Protein AF-0000000068990414 (afdb_homodimer)

Organism: Solanum tuberosum (NCBI:txid4113)

InterPro domains:
  IPR000836 Phosphoribosyltransferase domain [PF00156] (40-148)
  IPR000836 Phosphoribosyltransferase domain [cd06223] (48-155)
  IPR005764 Adenine phosphoribosyl transferase [MF_00004] (14-182)
  IPR029057 Phosphoribosyltransferase-like [G3DSA:3.40.50.2020] (2-171)
  IPR029057 Phosphoribosyltransferase-like [SSF53271] (16-154)
  IPR050120 Adenine phosphoribosyltransferase [PTHR11776] (7-147)

Radius of gyration: 20.15 Å; Cα contacts (8 Å, |Δi|>4): 800; chains: 2; bounding box: 46×58×51 Å

Secondary structure (DSSP, 8-state):
--------HHHHHHHHHSEEEET-SSTT-EEEETHHHHT-HHHHHHHHHHHHHHHTTTT--EEEEETTTHHHHHHHHHHHHT-EEEEEB-TTSS-S-EEEEEEE-SSSEEEEEEETTS--TT--EEEEEEEESSSHHHHHHHHHHHTTS-S---EEEEEE---HHHHHHHHHHS-TT---EESTTTT--/--------HHHHHHHHHSEEEET-SSTT-EEEETHHHHT-HHHHHHHHHHHHHHHTTTT--EEEEETTTHHHHHHHHHHHHT-EEEEEB-TTSS-S-EEEEEEE-SSSEEEEEEETTS--TT--EEEEEEEESSSHHHHHHHHHHHTT--S---EEEEEE---HHHHHHHHHHS-TT-----HHHHH--

Solvent-accessible surface area (backbone atoms only — not comparable to full-atom values): 19805 Å² total; per-residue (Å²): 125,76,78,75,63,82,67,62,74,60,54,60,59,40,52,70,34,42,43,74,40,71,44,36,94,43,81,84,31,73,28,75,38,55,64,54,26,30,60,33,40,64,47,40,46,51,54,48,47,56,54,38,72,68,42,58,85,64,70,44,45,33,23,33,14,36,67,51,59,4,23,48,55,23,37,45,40,13,61,74,52,62,11,18,38,40,70,34,32,51,79,87,71,63,80,82,64,60,44,77,27,71,34,63,48,101,80,60,71,47,51,41,26,34,53,62,82,71,63,53,78,78,42,27,34,31,37,26,37,45,60,36,51,62,22,39,67,59,42,26,51,45,50,61,40,43,81,58,21,57,58,44,42,28,41,39,19,55,38,51,55,76,35,76,59,9,56,49,45,33,51,66,65,39,52,96,63,30,56,61,48,42,54,20,63,68,57,74,104,125,76,76,74,65,81,68,62,73,60,52,60,59,40,54,71,34,42,43,76,42,73,45,37,94,44,82,87,31,72,27,74,38,57,63,54,26,31,60,33,38,65,48,40,47,49,54,48,48,55,53,38,72,69,42,57,83,63,70,44,47,34,23,34,14,37,68,52,60,5,23,48,55,24,38,44,40,13,60,74,52,63,11,18,38,41,70,33,31,51,79,87,72,64,79,82,63,59,45,77,26,70,34,63,46,100,79,61,71,48,52,42,26,33,54,61,81,72,62,54,78,81,44,22,34,32,38,27,36,44,58,35,52,62,22,37,69,60,39,27,51,46,48,60,40,39,80,58,25,66,50,41,40,27,43,39,19,60,42,49,52,76,36,77,59,8,57,49,45,33,53,67,62,40,50,97,60,31,54,63,46,41,47,20,66,68,60,71,106

Nearest PDB structures (foldseek):
  8izj-assembly1_B  TM=9.342E-01  e=6.069E-22  Escherichia coli
  5znq-assembly1_B  TM=9.231E-01  e=1.894E-21  Yersinia pseudotuberculosis IP 32953
  5vjn-assembly1_A  TM=8.837E-01  e=3.175E-19  Saccharomyces cerevisiae
  4lza-assembly1_B  TM=9.352E-01  e=5.820E-18  Thermoanaerobacter pseudethanolicus ATCC 33223
  4m0k-assembly2_D  TM=8.572E-01  e=1.751E-18  Rhodothermus marinus DSM 4252

Foldseek 3Di:
DPPPPPPPVLLVVLQVQWDWDAQPPHHPDTDTHNVSQVVDPVNLVSVLVVLLVVCLPVQAQEEEAEPDQSVVNRVSSCVSSVHDYWYWYFPPPDDDDWDKFKWDDVPGIGMIITHPPRDAEPHHYEYEDQEFEQQGRVLRVCCRQVVGYDAAHQHAHLYYPPPVRNVVVCPVSRPPRYPNNHSCVPVPD/DPPPPPQPPLLVVLVVQWDWDAQPPHHPDGDTHNVSQVVDPVNLVSVLVVLLVVCLPVQAQEEEAEPDQSVVNRVSSCVSSVHDYWYWYFPPPDDDDWDKFKWDDVPGIGMIITHPPRDAEPHHYEYEDQEFEQQGRVLRVCCRCCVGYDAAHAYAHCYYPPPVRNVVSCVVSQPPHYPHNHSCVSVPD

pLDDT: mean 75.1, std 21.8, range [21.48, 97.75]

Structure (mmCIF, N/CA/C/O backbone):
data_AF-0000000068990414-model_v1
#
loop_
_entity.id
_entity.type
_entity.pdbx_description
1 polymer 'adenine phosphoribosyltransferase'
#
loop_
_atom_site.group_PDB
_atom_site.id
_atom_site.type_symbol
_atom_site.label_atom_id
_atom_site.label_alt_id
_atom_site.label_comp_id
_atom_site.label_asym_id
_atom_site.label_entity_id
_atom_site.label_seq_id
_atom_site.pdbx_PDB_ins_code
_atom_site.Cartn_x
_atom_site.Cartn_y
_atom_site.Cartn_z
_atom_site.occupancy
_atom_site.B_iso_or_equiv
_atom_site.auth_seq_id
_atom_site.auth_comp_id
_atom_site.auth_asym_id
_atom_site.auth_atom_id
_atom_site.pdbx_PDB_model_num
ATOM 1 N N . MET A 1 1 ? -23.531 32.406 3.434 1 21.48 1 MET A N 1
ATOM 2 C CA . MET A 1 1 ? -23.828 31.594 2.266 1 21.48 1 MET A CA 1
ATOM 3 C C . MET A 1 1 ? -22.625 30.734 1.881 1 21.48 1 MET A C 1
ATOM 5 O O . MET A 1 1 ? -21.625 31.25 1.373 1 21.48 1 MET A O 1
ATOM 9 N N . SER A 1 2 ? -22.109 29.938 2.797 1 26.03 2 SER A N 1
ATOM 10 C CA . SER A 1 2 ? -20.891 29.141 2.727 1 26.03 2 SER A CA 1
ATOM 11 C C . SER A 1 2 ? -20.672 28.609 1.318 1 26.03 2 SER A C 1
ATOM 13 O O . SER A 1 2 ? -21.594 28.078 0.695 1 26.03 2 SER A O 1
ATOM 15 N N . ALA A 1 3 ? -20.062 29.484 0.492 1 30.66 3 ALA A N 1
ATOM 16 C CA . ALA A 1 3 ? -19.891 29.172 -0.924 1 30.66 3 ALA A CA 1
ATOM 17 C C . ALA A 1 3 ? -19.922 27.672 -1.159 1 30.66 3 ALA A C 1
ATOM 19 O O . ALA A 1 3 ? -19.031 26.953 -0.694 1 30.66 3 ALA A O 1
ATOM 20 N N . CYS A 1 4 ? -20.953 27.062 -1.182 1 33.47 4 CYS A N 1
ATOM 21 C CA . CYS A 1 4 ? -21.297 25.703 -1.558 1 33.47 4 CYS A CA 1
ATOM 22 C C . CYS A 1 4 ? -20.516 25.266 -2.789 1 33.47 4 CYS A C 1
ATOM 24 O O . CYS A 1 4 ? -20.938 25.516 -3.92 1 33.47 4 CYS A O 1
ATOM 26 N N . LYS A 1 5 ? -19.219 25.781 -3.008 1 38.62 5 LYS A N 1
ATOM 27 C CA . LYS A 1 5 ? -18.344 25.484 -4.129 1 38.62 5 LYS A CA 1
ATOM 28 C C . LYS A 1 5 ? -18.672 24.125 -4.746 1 38.62 5 LYS A C 1
ATOM 30 O O . LYS A 1 5 ? -19.031 23.188 -4.035 1 38.62 5 LYS A O 1
ATOM 35 N N . ASP A 1 6 ? -19.156 24.141 -5.973 1 47.34 6 ASP A N 1
ATOM 36 C CA . ASP A 1 6 ? -19.531 23.078 -6.91 1 47.34 6 ASP A CA 1
ATOM 37 C C . ASP A 1 6 ? -18.703 21.812 -6.66 1 47.34 6 ASP A C 1
ATOM 39 O O . ASP A 1 6 ? -17.5 21.797 -6.883 1 47.34 6 ASP A O 1
ATOM 43 N N . GLN A 1 7 ? -19.047 21.109 -5.562 1 62.09 7 GLN A N 1
ATOM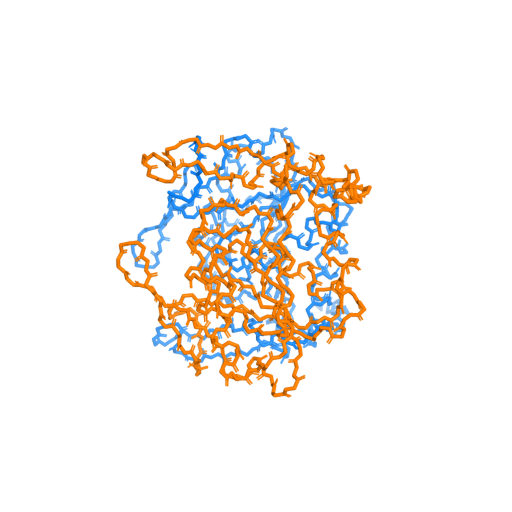 44 C CA . GLN A 1 7 ? -18.406 19.875 -5.137 1 62.09 7 GLN A CA 1
ATOM 45 C C . GLN A 1 7 ? -18.109 18.969 -6.332 1 62.09 7 GLN A C 1
ATOM 47 O O . GLN A 1 7 ? -18.906 18.875 -7.266 1 62.09 7 GLN A O 1
ATOM 52 N N . ASP A 1 8 ? -16.844 18.703 -6.75 1 72.25 8 ASP A N 1
ATOM 53 C CA . ASP A 1 8 ? -16.438 17.734 -7.77 1 72.25 8 ASP A CA 1
ATOM 54 C C . ASP A 1 8 ? -17.391 16.531 -7.797 1 72.25 8 ASP A C 1
ATOM 56 O O . ASP A 1 8 ? -17.656 15.922 -6.762 1 72.25 8 ASP A O 1
ATOM 60 N N . PRO A 1 9 ? -18.266 16.453 -8.805 1 80.62 9 PRO A N 1
ATOM 61 C CA . PRO A 1 9 ? -19.25 15.359 -8.891 1 80.62 9 PRO A CA 1
ATOM 62 C C . PRO A 1 9 ? -18.641 14 -8.57 1 80.62 9 PRO A C 1
ATOM 64 O O . PRO A 1 9 ? -19.359 13.07 -8.211 1 80.62 9 PRO A O 1
ATOM 67 N N . ARG A 1 10 ? -17.375 13.875 -8.695 1 83.44 10 ARG A N 1
ATOM 68 C CA . ARG A 1 10 ? -16.734 12.594 -8.414 1 83.44 10 ARG A CA 1
ATOM 69 C C . ARG A 1 10 ? -16.797 12.266 -6.922 1 83.44 10 ARG A C 1
ATOM 71 O O . ARG A 1 10 ? -16.781 11.094 -6.539 1 83.44 10 ARG A O 1
ATOM 78 N N . ILE A 1 11 ? -16.875 13.242 -6.129 1 79.25 11 ILE A N 1
ATOM 79 C CA . ILE A 1 11 ? -16.797 13.07 -4.684 1 79.25 11 ILE A CA 1
ATOM 80 C C . ILE A 1 11 ? -17.969 12.219 -4.191 1 79.25 11 ILE A C 1
ATOM 82 O O . ILE A 1 11 ? -17.766 11.266 -3.434 1 79.25 11 ILE A O 1
ATOM 86 N N . HIS A 1 12 ? -19.141 12.562 -4.648 1 79.56 12 HIS A N 1
ATOM 87 C CA . HIS A 1 12 ? -20.312 11.805 -4.242 1 79.56 12 HIS A CA 1
ATOM 88 C C . HIS A 1 12 ? -20.203 10.352 -4.691 1 79.56 12 HIS A C 1
ATOM 90 O O . HIS A 1 12 ? -20.531 9.438 -3.932 1 79.56 12 HIS A O 1
ATOM 96 N N . ALA A 1 13 ? -19.766 10.164 -5.887 1 83.12 13 ALA A N 1
ATOM 97 C CA . ALA A 1 13 ? -19.625 8.812 -6.418 1 83.12 13 ALA A CA 1
ATOM 98 C C . ALA A 1 13 ? -18.609 8.008 -5.598 1 83.12 13 ALA A C 1
ATOM 100 O O . ALA A 1 13 ? -18.844 6.836 -5.297 1 83.12 13 ALA A O 1
ATOM 101 N N . ILE A 1 14 ? -17.547 8.602 -5.184 1 83.56 14 ILE A N 1
ATOM 102 C CA . ILE A 1 14 ? -16.5 7.961 -4.387 1 83.56 14 ILE A CA 1
ATOM 103 C C . ILE A 1 14 ? -17.047 7.609 -3.006 1 83.56 14 ILE A C 1
ATOM 105 O O . ILE A 1 14 ? -16.906 6.477 -2.541 1 83.56 14 ILE A O 1
ATOM 109 N N . GLN A 1 15 ? -17.75 8.531 -2.395 1 79.5 15 GLN A N 1
ATOM 110 C CA . GLN A 1 15 ? -18.297 8.336 -1.059 1 79.5 15 GLN A CA 1
ATOM 111 C C . GLN A 1 15 ? -19.312 7.195 -1.048 1 79.5 15 GLN A C 1
ATOM 113 O O . GLN A 1 15 ? -19.375 6.422 -0.092 1 79.5 15 GLN A O 1
ATOM 118 N N . SER A 1 16 ? -20.031 7.156 -2.125 1 84.38 16 SER A N 1
ATOM 119 C CA . SER A 1 16 ? -21.078 6.148 -2.207 1 84.38 16 SER A CA 1
ATOM 120 C C . SER A 1 16 ? -20.5 4.746 -2.332 1 84.38 16 SER A C 1
ATOM 122 O O . SER A 1 16 ? -21.203 3.756 -2.113 1 84.38 16 SER A O 1
ATOM 124 N N . ARG A 1 17 ? -19.219 4.633 -2.662 1 87.75 17 ARG A N 1
ATOM 125 C CA . ARG A 1 17 ? -18.578 3.332 -2.848 1 87.75 17 ARG A CA 1
ATOM 126 C C . ARG A 1 17 ? -17.922 2.852 -1.555 1 87.75 17 ARG A C 1
ATOM 128 O O . ARG A 1 17 ? -17.5 1.696 -1.459 1 87.75 17 ARG A O 1
ATOM 135 N N . ILE A 1 18 ? -17.859 3.695 -0.579 1 86.12 18 ILE A N 1
ATOM 136 C CA . ILE A 1 18 ? -17.266 3.318 0.696 1 86.12 18 ILE A CA 1
ATOM 137 C C . ILE A 1 18 ? -18.328 2.705 1.605 1 86.12 18 ILE A C 1
ATOM 139 O O . ILE A 1 18 ? -19.344 3.336 1.894 1 86.12 18 ILE A O 1
ATOM 143 N N . ARG A 1 19 ? -18.109 1.514 2.008 1 89 19 ARG A N 1
ATOM 144 C CA . ARG A 1 19 ? -19.031 0.798 2.879 1 89 19 ARG A CA 1
ATOM 145 C C . ARG A 1 19 ? -18.766 1.123 4.344 1 89 19 ARG A C 1
ATOM 147 O O . ARG A 1 19 ? -17.609 1.161 4.781 1 89 19 ARG A O 1
ATOM 154 N N . VAL A 1 20 ? -19.797 1.428 5.035 1 84.5 20 VAL A N 1
ATOM 155 C CA . VAL A 1 20 ? -19.688 1.667 6.473 1 84.5 20 VAL A CA 1
ATOM 156 C C . VAL A 1 20 ? -20.078 0.408 7.238 1 84.5 20 VAL A C 1
ATOM 158 O O . VAL A 1 20 ? -21.188 -0.116 7.055 1 84.5 20 VAL A O 1
ATOM 161 N N . VAL A 1 21 ? -19.188 -0.129 8.031 1 90.31 21 VAL A N 1
ATOM 162 C CA . VAL A 1 21 ? -19.422 -1.346 8.805 1 90.31 21 VAL A CA 1
ATOM 163 C C . VAL A 1 21 ? -19.438 -1.021 10.297 1 90.31 21 VAL A C 1
ATOM 165 O O . VAL A 1 21 ? -18.391 -0.664 10.867 1 90.31 21 VAL A O 1
ATOM 168 N N . PRO A 1 22 ? -20.547 -1.15 10.922 1 90.62 22 PRO A N 1
ATOM 169 C CA . PRO A 1 22 ? -20.609 -0.841 12.352 1 90.62 22 PRO A CA 1
ATOM 170 C C . PRO A 1 22 ? -19.891 -1.878 13.211 1 90.62 22 PRO A C 1
ATOM 172 O O . PRO A 1 22 ? -19.781 -3.041 12.82 1 90.62 22 PRO A O 1
ATOM 175 N N . ASN A 1 23 ? -19.375 -1.438 14.406 1 91.06 23 ASN A N 1
ATOM 176 C CA . ASN A 1 23 ? -18.844 -2.279 15.469 1 91.06 23 ASN A CA 1
ATOM 177 C C . ASN A 1 23 ? -17.625 -3.074 14.992 1 91.06 23 ASN A C 1
ATOM 179 O O . ASN A 1 23 ? -17.5 -4.262 15.289 1 91.06 23 ASN A O 1
ATOM 183 N N . PHE A 1 24 ? -16.812 -2.436 14.219 1 89.31 24 PHE A N 1
ATOM 184 C CA . PHE A 1 24 ? -15.531 -2.979 13.766 1 89.31 24 PHE A CA 1
ATOM 185 C C . PHE A 1 24 ? -14.43 -1.938 13.891 1 89.31 24 PHE A C 1
ATOM 187 O O . PHE A 1 24 ? -14.609 -0.785 13.492 1 89.31 24 PHE A O 1
ATOM 194 N N . PRO A 1 25 ? -13.344 -2.355 14.289 1 88 25 PRO A N 1
ATOM 195 C CA . PRO A 1 25 ? -12.93 -3.645 14.852 1 88 25 PRO A CA 1
ATOM 196 C C . PRO A 1 25 ? -13.453 -3.863 16.266 1 88 25 PRO A C 1
ATOM 198 O O . PRO A 1 25 ? -13.352 -4.969 16.812 1 88 25 PRO A O 1
ATOM 201 N N . LYS A 1 26 ? -14.016 -2.777 16.875 1 86.69 26 LYS A N 1
ATOM 202 C CA . LYS A 1 26 ? -14.594 -2.846 18.219 1 86.69 26 LYS A CA 1
ATOM 203 C C . LYS A 1 26 ? -16.016 -2.299 18.219 1 86.69 26 LYS A C 1
ATOM 205 O O . LYS A 1 26 ? -16.391 -1.516 17.344 1 86.69 26 LYS A O 1
ATOM 210 N N . PRO A 1 27 ? -16.781 -2.723 19.234 1 90.44 27 PRO A N 1
ATOM 211 C CA . PRO A 1 27 ? -18.141 -2.176 19.344 1 90.44 27 PRO A CA 1
ATOM 212 C C . PRO A 1 27 ? -18.156 -0.651 19.422 1 90.44 27 PRO A C 1
ATOM 214 O O . PRO A 1 27 ? -17.312 -0.053 20.078 1 90.44 27 PRO A O 1
ATOM 217 N N . GLY A 1 28 ? -19.094 -0.002 18.688 1 87.06 28 GLY A N 1
ATOM 218 C CA . GLY A 1 28 ? -19.234 1.444 18.75 1 87.06 28 GLY A CA 1
ATOM 219 C C . GLY A 1 28 ? -18.531 2.162 17.609 1 87.06 28 GLY A C 1
ATOM 220 O O . GLY A 1 28 ? -18.797 3.338 17.359 1 87.06 28 GLY A O 1
ATOM 221 N N . ILE A 1 29 ? -17.656 1.46 16.906 1 80.81 29 ILE A N 1
ATOM 222 C CA . ILE A 1 29 ? -16.891 2.07 15.82 1 80.81 29 ILE A CA 1
ATOM 223 C C . ILE A 1 29 ? -17.625 1.856 14.492 1 80.81 29 ILE A C 1
ATOM 225 O O . ILE A 1 29 ? -18.094 0.755 14.203 1 80.81 29 ILE A O 1
ATOM 229 N N . MET A 1 30 ? -17.812 3.025 13.766 1 82.38 30 MET A N 1
ATOM 230 C CA . MET A 1 30 ? -18.297 2.943 12.391 1 82.38 30 MET A CA 1
ATOM 231 C C . MET A 1 30 ? -17.141 2.898 11.398 1 82.38 30 MET A C 1
ATOM 233 O O . MET A 1 30 ? -16.641 3.941 10.984 1 82.38 30 MET A O 1
ATOM 237 N N . PHE A 1 31 ? -16.828 1.719 11 1 83.56 31 PHE A N 1
ATOM 238 C CA . PHE A 1 31 ? -15.633 1.49 10.188 1 83.56 31 PHE A CA 1
ATOM 239 C C . PHE A 1 31 ? -15.898 1.843 8.727 1 83.56 31 PHE A C 1
ATOM 241 O O . PHE A 1 31 ? -16.875 1.367 8.141 1 83.56 31 PHE A O 1
ATOM 248 N N . GLN A 1 32 ? -15.047 2.693 8.195 1 82.75 32 GLN A N 1
ATOM 249 C CA . GLN A 1 32 ? -15.109 3.004 6.77 1 82.75 32 GLN A CA 1
ATOM 250 C C . GLN A 1 32 ? -14.281 2.016 5.953 1 82.75 32 GLN A C 1
ATOM 252 O O . GLN A 1 32 ? -13.055 2.141 5.875 1 82.75 32 GLN A O 1
ATOM 257 N N . ASP A 1 33 ? -14.992 1.136 5.391 1 88.44 33 ASP A N 1
ATOM 258 C CA .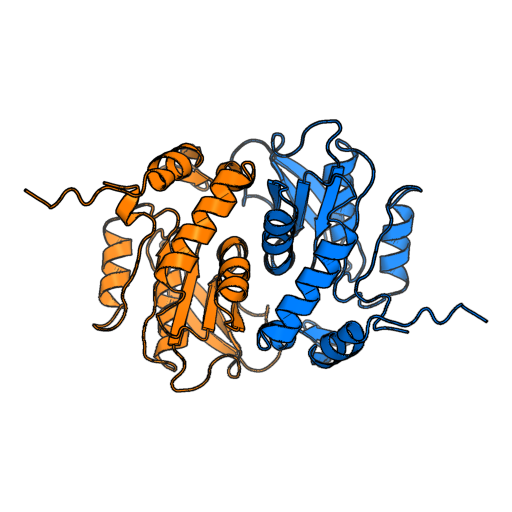 ASP A 1 33 ? -14.328 0.092 4.613 1 88.44 33 ASP A CA 1
ATOM 259 C C . ASP A 1 33 ? -14.039 0.564 3.193 1 88.44 33 ASP A C 1
ATOM 261 O O . ASP A 1 33 ? -14.93 0.571 2.34 1 88.44 33 ASP A O 1
ATOM 265 N N . ILE A 1 34 ? -12.805 0.845 2.93 1 89.19 34 ILE A N 1
ATOM 266 C CA . ILE A 1 34 ? -12.414 1.404 1.64 1 89.19 34 ILE A CA 1
ATOM 267 C C . ILE A 1 34 ? -12.266 0.282 0.614 1 89.19 34 ILE A C 1
ATOM 269 O O . ILE A 1 34 ? -12.117 0.542 -0.582 1 89.19 34 ILE A O 1
ATOM 273 N N . THR A 1 35 ? -12.312 -0.981 1.048 1 94.31 35 THR A N 1
ATOM 274 C CA . THR A 1 35 ? -12.094 -2.082 0.115 1 94.31 35 THR A CA 1
ATOM 275 C C . THR A 1 35 ? -13.172 -2.094 -0.967 1 94.31 35 THR A C 1
ATOM 277 O O . THR A 1 35 ? -12.906 -2.469 -2.111 1 94.31 35 THR A O 1
ATOM 280 N N . THR A 1 36 ? -14.391 -1.622 -0.621 1 93.5 36 THR A N 1
ATOM 281 C CA . THR A 1 36 ? -15.461 -1.582 -1.614 1 93.5 36 THR A CA 1
ATOM 282 C C . THR A 1 36 ? -15.172 -0.523 -2.676 1 93.5 36 THR A C 1
ATOM 284 O O . THR A 1 36 ? -15.539 -0.691 -3.842 1 93.5 36 THR A O 1
ATOM 287 N N . LEU A 1 37 ? -14.523 0.523 -2.334 1 90.94 37 LEU A N 1
ATOM 288 C CA . LEU A 1 37 ? -14.078 1.533 -3.285 1 90.94 37 LEU A CA 1
ATOM 289 C C . LEU A 1 37 ? -13.062 0.95 -4.258 1 90.94 37 LEU A C 1
ATOM 291 O O . LEU A 1 37 ? -13.102 1.239 -5.457 1 90.94 37 LEU A O 1
ATOM 295 N N . LEU A 1 38 ? -12.188 0.082 -3.76 1 96.06 38 LEU A N 1
ATOM 296 C CA . LEU A 1 38 ? -11.086 -0.485 -4.535 1 96.06 38 LEU A CA 1
ATOM 297 C C . LEU A 1 38 ? -11.609 -1.496 -5.555 1 96.06 38 LEU A C 1
ATOM 299 O O . LEU A 1 38 ? -10.906 -1.827 -6.516 1 96.06 38 LEU A O 1
ATOM 303 N N . LEU A 1 39 ? -12.852 -1.957 -5.359 1 96.44 39 LEU A N 1
ATOM 304 C CA . LEU A 1 39 ? -13.461 -2.922 -6.27 1 96.44 39 LEU A CA 1
ATOM 305 C C . LEU A 1 39 ? -14.047 -2.221 -7.492 1 96.44 39 LEU A C 1
ATOM 307 O O . LEU A 1 39 ? -14.445 -2.877 -8.453 1 96.44 39 LEU A O 1
ATOM 311 N N . ASP A 1 40 ? -14.062 -0.907 -7.465 1 95.44 40 ASP A N 1
ATOM 312 C CA . ASP A 1 40 ? -14.539 -0.084 -8.57 1 95.44 40 ASP A CA 1
ATOM 313 C C . ASP A 1 40 ? -13.383 0.704 -9.195 1 95.44 40 ASP A C 1
ATOM 315 O O . ASP A 1 40 ? -13.023 1.773 -8.703 1 95.44 40 ASP A O 1
ATOM 319 N N . PRO A 1 41 ? -12.875 0.173 -10.352 1 97.31 41 PRO A N 1
ATOM 320 C CA . PRO A 1 41 ? -11.695 0.797 -10.953 1 97.31 41 PRO A CA 1
ATOM 321 C C . PR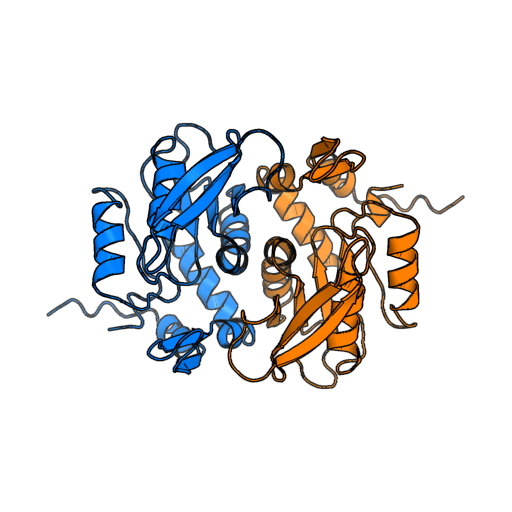O A 1 41 ? -11.898 2.281 -11.25 1 97.31 41 PRO A C 1
ATOM 323 O O . PRO A 1 41 ? -10.984 3.084 -11.07 1 97.31 41 PRO A O 1
ATOM 326 N N . LYS A 1 42 ? -13.023 2.658 -11.719 1 96.44 42 LYS A N 1
ATOM 327 C CA . LYS A 1 42 ? -13.281 4.062 -12.039 1 96.44 42 LYS A CA 1
ATOM 328 C C . LYS A 1 42 ? -13.266 4.918 -10.773 1 96.44 42 LYS A C 1
ATOM 330 O O . LYS A 1 42 ? -12.656 5.992 -10.758 1 96.44 42 LYS A O 1
ATOM 335 N N . ALA A 1 43 ? -13.969 4.477 -9.758 1 90.75 43 ALA A N 1
ATOM 336 C CA . ALA A 1 43 ? -14 5.23 -8.508 1 90.75 43 ALA A CA 1
ATOM 337 C C . ALA A 1 43 ? -12.609 5.34 -7.898 1 90.75 43 ALA A C 1
ATOM 339 O O . ALA A 1 43 ? -12.242 6.383 -7.352 1 90.75 43 ALA A O 1
ATOM 340 N N . PHE A 1 44 ? -11.891 4.242 -7.973 1 92.5 44 PHE A N 1
ATOM 341 C CA . PHE A 1 44 ? -10.523 4.25 -7.469 1 92.5 44 PHE A CA 1
ATOM 342 C C . PHE A 1 44 ? -9.664 5.234 -8.25 1 92.5 44 PHE A C 1
ATOM 344 O O . PHE A 1 44 ? -8.977 6.066 -7.66 1 92.5 44 PHE A O 1
ATOM 351 N N . LYS A 1 45 ? -9.742 5.207 -9.539 1 95.44 45 LYS A N 1
ATOM 352 C CA . LYS A 1 45 ? -9.008 6.133 -10.391 1 95.44 45 LYS A CA 1
ATOM 353 C C . LYS A 1 45 ? -9.406 7.578 -10.117 1 95.44 45 LYS A C 1
ATOM 355 O O . LYS A 1 45 ? -8.555 8.469 -10.039 1 95.44 45 LYS A O 1
ATOM 360 N N . ASP A 1 46 ? -10.695 7.781 -9.984 1 89.88 46 ASP A N 1
ATOM 361 C CA . ASP A 1 46 ? -11.188 9.125 -9.695 1 89.88 46 ASP A CA 1
ATOM 362 C C . ASP A 1 46 ? -10.617 9.648 -8.375 1 89.88 46 ASP A C 1
ATOM 364 O O . ASP A 1 46 ? -10.297 10.836 -8.258 1 89.88 46 ASP A O 1
ATOM 368 N N . THR A 1 47 ? -10.531 8.766 -7.398 1 86.94 47 THR A N 1
ATOM 369 C CA . THR A 1 47 ? -9.969 9.141 -6.109 1 86.94 47 THR A CA 1
ATOM 370 C C . THR A 1 47 ? -8.516 9.602 -6.262 1 86.94 47 THR A C 1
ATOM 372 O O . THR A 1 47 ? -8.141 10.672 -5.777 1 86.94 47 THR A O 1
ATOM 375 N N . ILE A 1 48 ? -7.723 8.82 -6.977 1 90 48 ILE A N 1
ATOM 376 C CA . ILE A 1 48 ? -6.316 9.156 -7.191 1 90 48 ILE A CA 1
ATOM 377 C C . ILE A 1 48 ? -6.211 10.461 -7.977 1 90 48 ILE A C 1
ATOM 379 O O . ILE A 1 48 ? -5.418 11.336 -7.633 1 90 48 ILE A O 1
ATOM 383 N N . ASP A 1 49 ? -7.016 10.617 -9.016 1 90 49 ASP A N 1
ATOM 384 C CA . ASP A 1 49 ? -6.965 11.789 -9.883 1 90 49 ASP A CA 1
ATOM 385 C C . ASP A 1 49 ? -7.246 13.07 -9.094 1 90 49 ASP A C 1
ATOM 387 O O . ASP A 1 49 ? -6.629 14.109 -9.344 1 90 49 ASP A O 1
ATOM 391 N N . LEU A 1 50 ? -8.172 12.977 -8.211 1 81.38 50 LEU A N 1
ATOM 392 C CA . LEU A 1 50 ? -8.484 14.133 -7.391 1 81.38 50 LEU A CA 1
ATOM 393 C C . LEU A 1 50 ? -7.27 14.578 -6.582 1 81.38 50 LEU A C 1
ATOM 395 O O . LEU A 1 50 ? -6.98 15.773 -6.492 1 81.38 50 LEU A O 1
ATOM 399 N N . PHE A 1 51 ? -6.547 13.602 -6.012 1 82.5 51 PHE A N 1
ATOM 400 C CA . PHE A 1 51 ? -5.344 13.922 -5.254 1 82.5 51 PHE A CA 1
ATOM 401 C C . PHE A 1 51 ? -4.262 14.484 -6.168 1 82.5 51 PHE A C 1
ATOM 403 O O . PHE A 1 51 ? -3.607 15.469 -5.828 1 82.5 51 PHE A O 1
ATOM 410 N N . VAL A 1 52 ? -4.09 13.891 -7.281 1 87.94 52 VAL A N 1
ATOM 411 C CA . VAL A 1 52 ? -3.053 14.305 -8.219 1 87.94 52 VAL A CA 1
ATOM 412 C C . VAL A 1 52 ? -3.32 15.734 -8.695 1 87.94 52 VAL A C 1
ATOM 414 O O . VAL A 1 52 ? -2.408 16.562 -8.742 1 87.94 52 VAL A O 1
ATOM 417 N N . GLU A 1 53 ? -4.543 16.047 -9.07 1 84.38 53 GLU A N 1
ATOM 418 C CA . GLU A 1 53 ? -4.926 17.375 -9.539 1 84.38 53 GLU A CA 1
ATOM 419 C C . GLU A 1 53 ? -4.648 18.438 -8.477 1 84.38 53 GLU A C 1
ATOM 421 O O . GLU A 1 53 ? -4.281 19.562 -8.797 1 84.38 53 GLU A O 1
ATOM 426 N N . ARG A 1 54 ? -4.758 17.984 -7.344 1 77.94 54 ARG A N 1
ATOM 427 C CA . ARG A 1 54 ? -4.594 18.906 -6.234 1 77.94 54 ARG A CA 1
ATOM 428 C C . ARG A 1 54 ? -3.121 19.203 -5.973 1 77.94 54 ARG A C 1
ATOM 430 O O . ARG A 1 54 ? -2.76 20.328 -5.609 1 77.94 54 ARG A O 1
ATOM 437 N N . TYR A 1 55 ? -2.287 18.234 -6.215 1 80.44 55 TYR A N 1
ATOM 438 C CA . TYR A 1 55 ? -0.934 18.359 -5.688 1 80.44 55 TYR A CA 1
ATOM 439 C C . TYR A 1 55 ? 0.086 18.469 -6.812 1 80.44 55 TYR A C 1
ATOM 441 O O . TYR A 1 55 ? 1.247 18.812 -6.578 1 80.44 55 TYR A O 1
ATOM 449 N N . LYS A 1 56 ? -0.279 18.266 -8.016 1 85.75 56 LYS A N 1
ATOM 450 C CA . LYS A 1 56 ? 0.658 18.188 -9.133 1 85.75 56 LYS A CA 1
ATOM 451 C C . LYS A 1 56 ? 1.429 19.5 -9.289 1 85.75 56 LYS A C 1
ATOM 453 O O . LYS A 1 56 ? 2.568 19.5 -9.758 1 85.75 56 LYS A O 1
ATOM 458 N N . ASP A 1 57 ? 0.896 20.625 -8.844 1 85.5 57 ASP A N 1
ATOM 459 C CA . ASP A 1 57 ? 1.551 21.906 -9.031 1 85.5 57 ASP A CA 1
ATOM 460 C C . ASP A 1 57 ? 2.096 22.453 -7.715 1 85.5 57 ASP A C 1
ATOM 462 O O . ASP A 1 57 ? 2.365 23.656 -7.594 1 85.5 57 ASP A O 1
ATOM 466 N N . LYS A 1 58 ? 2.289 21.656 -6.742 1 79.12 58 LYS A N 1
ATOM 467 C CA . LYS A 1 58 ? 2.703 22.125 -5.426 1 79.12 58 LYS A CA 1
ATOM 468 C C . LYS A 1 58 ? 4.148 21.75 -5.133 1 79.12 58 LYS A C 1
ATOM 470 O O . LYS A 1 58 ? 4.594 21.812 -3.984 1 79.12 58 LYS A O 1
ATOM 475 N N . SER A 1 59 ? 4.859 21.297 -6.098 1 84.62 59 SER A N 1
ATOM 476 C CA . SER A 1 59 ? 6.281 20.984 -6.012 1 84.62 59 SER A CA 1
ATOM 477 C C . SER A 1 59 ? 6.551 19.938 -4.926 1 84.62 59 SER A C 1
ATOM 479 O O . SER A 1 59 ? 7.512 20.078 -4.164 1 84.62 59 SER A O 1
ATOM 481 N N . ILE A 1 60 ? 5.598 19.062 -4.73 1 86 60 ILE A N 1
ATOM 482 C CA . ILE A 1 60 ? 5.781 17.938 -3.816 1 86 60 ILE A CA 1
ATOM 483 C C . ILE A 1 60 ? 6.824 16.984 -4.383 1 86 60 ILE A C 1
ATOM 485 O O . ILE A 1 60 ? 6.719 16.547 -5.531 1 86 60 ILE A O 1
ATOM 489 N N . SER A 1 61 ? 7.836 16.734 -3.551 1 90.25 61 SER A N 1
ATOM 490 C CA . SER A 1 61 ? 8.883 15.828 -4.031 1 90.25 61 SER A CA 1
ATOM 491 C C . SER A 1 61 ? 8.891 14.523 -3.244 1 90.25 61 SER A C 1
ATOM 493 O O . SER A 1 61 ? 9.586 13.578 -3.611 1 90.25 61 SER A O 1
ATOM 495 N N . VAL A 1 62 ? 8.094 14.469 -2.125 1 90.88 62 VAL A N 1
ATOM 496 C CA . VAL A 1 62 ? 8.008 13.281 -1.273 1 90.88 62 VAL A CA 1
ATOM 497 C C . VAL A 1 62 ? 6.543 12.945 -1.002 1 90.88 62 VAL A C 1
ATOM 499 O O . VAL A 1 62 ? 5.758 13.812 -0.617 1 90.88 62 VAL A O 1
ATOM 502 N N . VAL A 1 63 ? 6.152 11.812 -1.266 1 91.69 63 VAL A N 1
ATOM 503 C CA . VAL A 1 63 ? 4.891 11.266 -0.771 1 91.69 63 VAL A CA 1
ATOM 504 C C . VAL A 1 63 ? 5.168 10.203 0.292 1 91.69 63 VAL A C 1
ATOM 506 O O . VAL A 1 63 ? 5.766 9.164 0.001 1 91.69 63 VAL A O 1
ATOM 509 N N . ALA A 1 64 ? 4.828 10.492 1.509 1 92.19 64 ALA A N 1
ATOM 510 C CA . ALA A 1 64 ? 4.996 9.562 2.629 1 92.19 64 ALA A CA 1
ATOM 511 C C . ALA A 1 64 ? 3.695 8.82 2.926 1 92.19 64 ALA A C 1
ATOM 513 O O . ALA A 1 64 ? 2.666 9.445 3.203 1 92.19 64 ALA A O 1
ATOM 514 N N . GLY A 1 65 ? 3.773 7.496 2.826 1 92.12 65 GLY A N 1
ATOM 515 C CA . GLY A 1 65 ? 2.604 6.676 3.09 1 92.12 65 GLY A CA 1
ATOM 516 C C . GLY A 1 65 ? 2.676 5.938 4.41 1 92.12 65 GLY A C 1
ATOM 517 O O . GLY A 1 65 ? 3.682 5.289 4.711 1 92.12 65 GLY A O 1
ATOM 518 N N . ILE A 1 66 ? 1.609 6.004 5.156 1 90.44 66 ILE A N 1
ATOM 519 C CA . ILE A 1 66 ? 1.557 5.348 6.457 1 90.44 66 ILE A CA 1
ATOM 520 C C . ILE A 1 66 ? 1.067 3.912 6.293 1 90.44 66 ILE A C 1
ATOM 522 O O . ILE A 1 66 ? 0.039 3.668 5.656 1 90.44 66 ILE A O 1
ATOM 526 N N . GLU A 1 67 ? 1.799 2.955 6.82 1 94.31 67 GLU A N 1
ATOM 527 C CA . GLU A 1 67 ? 1.439 1.54 6.766 1 94.31 67 GLU A CA 1
ATOM 528 C C . GLU A 1 67 ? 0.145 1.271 7.527 1 94.31 67 GLU A C 1
ATOM 530 O O . GLU A 1 67 ? -0.029 1.739 8.656 1 94.31 67 GLU A O 1
ATOM 535 N N . ALA A 1 68 ? -0.761 0.474 6.852 1 92.94 68 ALA A N 1
ATOM 536 C CA . ALA A 1 68 ? -0.621 -0.253 5.594 1 92.94 68 ALA A CA 1
ATOM 537 C C . ALA A 1 68 ? -1.431 0.411 4.48 1 92.94 68 ALA A C 1
ATOM 539 O O . ALA A 1 68 ? -1.005 0.435 3.324 1 92.94 68 ALA A O 1
ATOM 540 N N . ARG A 1 69 ? -2.627 1.013 4.914 1 91.31 69 ARG A N 1
ATOM 541 C CA . ARG A 1 69 ? -3.574 1.413 3.877 1 91.31 69 ARG A CA 1
ATOM 542 C C . ARG A 1 69 ? -3.109 2.682 3.17 1 91.31 69 ARG A C 1
ATOM 544 O O . ARG A 1 69 ? -3.539 2.967 2.051 1 91.31 69 ARG A O 1
ATOM 551 N N . GLY A 1 70 ? -2.195 3.377 3.787 1 91.12 70 GLY A N 1
ATOM 552 C CA . GLY A 1 70 ? -1.557 4.48 3.09 1 91.12 70 GLY A CA 1
ATOM 553 C C . GLY A 1 70 ? -0.761 4.043 1.875 1 91.12 70 GLY A C 1
ATOM 554 O O . GLY A 1 70 ? -0.474 4.848 0.988 1 91.12 70 GLY A O 1
ATOM 555 N N . PHE A 1 71 ? -0.404 2.768 1.887 1 94.62 71 PHE A N 1
ATOM 556 C CA . PHE A 1 71 ? 0.36 2.219 0.772 1 94.62 71 PHE A CA 1
ATOM 557 C C . PHE A 1 71 ? -0.529 2.025 -0.451 1 94.62 71 PHE A C 1
ATOM 559 O O . PHE A 1 71 ? -0.031 1.836 -1.562 1 94.62 71 PHE A O 1
ATOM 566 N N . ILE A 1 72 ? -1.787 2.082 -0.256 1 94.38 72 ILE A N 1
ATOM 567 C CA . ILE A 1 72 ? -2.707 1.839 -1.36 1 94.38 72 ILE A CA 1
ATOM 568 C C . ILE A 1 72 ? -2.828 3.096 -2.219 1 94.38 72 ILE A C 1
ATOM 570 O O . ILE A 1 72 ? -2.914 3.01 -3.447 1 94.38 72 ILE A O 1
ATOM 574 N N . PHE A 1 73 ? -2.758 4.254 -1.587 1 91.56 73 PHE A N 1
ATOM 575 C CA . PHE A 1 73 ? -3.006 5.512 -2.283 1 91.56 73 PHE A CA 1
ATOM 576 C C . PHE A 1 73 ? -1.698 6.25 -2.551 1 91.56 73 PHE A C 1
ATOM 578 O O . PHE A 1 73 ? -1.562 6.934 -3.568 1 91.56 73 PHE A O 1
ATOM 585 N N . GLY A 1 74 ? -0.764 6.062 -1.713 1 93.06 74 GLY A N 1
ATOM 586 C CA . GLY A 1 74 ? 0.481 6.812 -1.749 1 93.06 74 GLY A CA 1
ATOM 587 C C . GLY A 1 74 ? 1.272 6.594 -3.025 1 93.06 74 GLY A C 1
ATOM 588 O O . GLY A 1 74 ? 1.568 7.547 -3.75 1 93.06 74 GLY A O 1
ATOM 589 N N . PRO A 1 75 ? 1.532 5.375 -3.357 1 96.06 75 PRO A N 1
ATOM 590 C CA . PRO A 1 75 ? 2.381 5.09 -4.52 1 96.06 75 PRO A CA 1
ATOM 591 C C . PRO A 1 75 ? 1.771 5.582 -5.828 1 96.06 75 PRO A C 1
ATOM 593 O O . PRO A 1 75 ? 2.453 6.238 -6.621 1 96.06 75 PRO A O 1
ATOM 596 N N . PRO A 1 76 ? 0.468 5.379 -6.105 1 96.75 76 PRO A N 1
ATOM 597 C CA . PRO A 1 76 ? -0.09 5.949 -7.336 1 96.75 76 PRO A CA 1
ATOM 598 C C . PRO A 1 76 ? 0.039 7.469 -7.395 1 96.75 76 PRO A C 1
ATOM 600 O O . PRO A 1 76 ? 0.291 8.031 -8.461 1 96.75 76 PRO A O 1
ATOM 603 N N . ILE A 1 77 ? -0.142 8.094 -6.281 1 92.44 77 ILE A N 1
ATOM 604 C CA . ILE A 1 77 ? -0.022 9.547 -6.242 1 92.44 77 ILE A CA 1
ATOM 605 C C . ILE A 1 77 ? 1.427 9.953 -6.5 1 92.44 77 ILE A C 1
ATOM 607 O O . ILE A 1 77 ? 1.694 10.844 -7.312 1 92.44 77 ILE A O 1
ATOM 611 N N . ALA A 1 78 ? 2.352 9.297 -5.812 1 96.06 78 ALA A N 1
ATOM 612 C CA . ALA A 1 78 ? 3.773 9.586 -5.977 1 96.06 78 ALA A CA 1
ATOM 613 C C . ALA A 1 78 ? 4.195 9.438 -7.434 1 96.06 78 ALA A C 1
ATOM 615 O O . ALA A 1 78 ? 4.859 10.32 -7.988 1 96.06 78 ALA A O 1
ATOM 616 N N . LEU A 1 79 ? 3.779 8.391 -8.055 1 97.75 79 LEU A N 1
ATOM 617 C CA . LEU A 1 79 ? 4.113 8.117 -9.445 1 97.75 79 LEU A CA 1
ATOM 618 C C . LEU A 1 79 ? 3.547 9.195 -10.367 1 97.75 79 LEU A C 1
ATOM 620 O O . LEU A 1 79 ? 4.238 9.68 -11.266 1 97.75 79 LEU A O 1
ATOM 624 N N . ALA A 1 80 ? 2.361 9.625 -10.109 1 96.62 80 ALA A N 1
ATOM 625 C CA . ALA A 1 80 ? 1.667 10.57 -10.977 1 96.62 80 ALA A CA 1
ATOM 626 C C . ALA A 1 80 ? 2.309 11.953 -10.906 1 96.62 80 ALA A C 1
ATOM 628 O O . ALA A 1 80 ? 2.393 12.664 -11.914 1 96.62 80 ALA A O 1
ATOM 629 N N . ILE A 1 81 ? 2.797 12.328 -9.781 1 94.06 81 ILE A N 1
ATOM 630 C CA . ILE A 1 81 ? 3.295 13.695 -9.648 1 94.06 81 ILE A CA 1
ATOM 631 C C . ILE A 1 81 ? 4.816 13.703 -9.758 1 94.06 81 ILE A C 1
ATOM 633 O O . ILE A 1 81 ? 5.449 14.758 -9.648 1 94.06 81 ILE A O 1
ATOM 637 N N . GLY A 1 82 ? 5.406 12.5 -9.898 1 97.06 82 GLY A N 1
ATOM 638 C CA . GLY A 1 82 ? 6.844 12.406 -10.086 1 97.06 82 GLY A CA 1
ATOM 639 C C . GLY A 1 82 ? 7.629 12.57 -8.797 1 97.06 82 GLY A C 1
ATOM 640 O O . GLY A 1 82 ? 8.734 13.109 -8.812 1 97.06 82 GLY A O 1
ATOM 641 N N . ALA A 1 83 ? 7.082 12.25 -7.699 1 95 83 ALA A N 1
ATOM 642 C CA . ALA A 1 83 ? 7.723 12.32 -6.391 1 95 83 ALA A CA 1
ATOM 643 C C . ALA A 1 83 ? 8.25 10.953 -5.961 1 95 83 ALA A C 1
ATOM 645 O O . ALA A 1 83 ? 7.809 9.922 -6.477 1 95 83 ALA A O 1
ATOM 646 N N . LYS A 1 84 ? 9.219 10.93 -5.086 1 97.25 84 LYS A N 1
ATOM 647 C CA . LYS A 1 84 ? 9.609 9.672 -4.461 1 97.25 84 LYS A CA 1
ATOM 648 C C . LYS A 1 84 ? 8.578 9.227 -3.426 1 97.25 84 LYS A C 1
ATOM 650 O O . LYS A 1 84 ? 7.801 10.047 -2.932 1 97.25 84 LYS A O 1
ATOM 655 N N . PHE A 1 85 ? 8.531 7.945 -3.189 1 96.81 85 PHE A N 1
ATOM 656 C CA . PHE A 1 85 ? 7.633 7.398 -2.182 1 96.81 85 PHE A CA 1
ATOM 657 C C . PHE A 1 85 ? 8.414 6.93 -0.958 1 96.81 85 PHE A C 1
ATOM 659 O O . PHE A 1 85 ? 9.398 6.199 -1.086 1 96.81 85 PHE A O 1
ATOM 666 N N . VAL A 1 86 ? 7.992 7.312 0.227 1 95.38 86 VAL A N 1
ATOM 667 C CA . VAL A 1 86 ? 8.641 6.977 1.491 1 95.38 86 VAL A CA 1
ATOM 668 C C . VAL A 1 86 ? 7.66 6.234 2.395 1 95.38 86 VAL A C 1
ATOM 670 O O . VAL A 1 86 ? 6.715 6.832 2.92 1 95.38 86 VAL A O 1
ATOM 673 N N . PRO A 1 87 ? 7.883 4.977 2.609 1 97.19 87 PRO A N 1
ATOM 674 C CA . PRO A 1 87 ? 7.008 4.238 3.521 1 97.19 87 PRO A CA 1
ATOM 675 C C . PRO A 1 87 ? 7.289 4.543 4.988 1 97.19 87 PRO A C 1
ATOM 677 O O . PRO A 1 87 ? 8.445 4.492 5.426 1 97.19 87 PRO A O 1
ATOM 680 N N . LEU A 1 88 ? 6.293 4.961 5.695 1 94.94 88 LEU A N 1
ATOM 681 C CA . LEU A 1 88 ? 6.312 5.027 7.152 1 94.94 88 LEU A CA 1
ATOM 682 C C . LEU A 1 88 ? 5.777 3.74 7.77 1 94.94 88 LEU A C 1
ATOM 684 O O . LEU A 1 88 ? 4.621 3.373 7.539 1 94.94 88 LEU A O 1
ATOM 688 N N . ARG A 1 89 ? 6.66 3.064 8.492 1 97.06 89 ARG A N 1
ATOM 689 C CA . ARG A 1 89 ? 6.285 1.708 8.883 1 97.06 89 ARG A CA 1
ATOM 690 C C . ARG A 1 89 ? 6.402 1.521 10.391 1 97.06 89 ARG A C 1
ATOM 692 O O . ARG A 1 89 ? 6.988 2.357 11.078 1 97.06 89 ARG A O 1
ATOM 699 N N . LYS A 1 90 ? 5.746 0.45 10.836 1 94.5 90 LYS A N 1
ATOM 700 C CA . LYS A 1 90 ? 5.879 0.057 12.234 1 94.5 90 LYS A CA 1
ATOM 701 C C . LYS A 1 90 ? 7.309 -0.376 12.547 1 94.5 90 LYS A C 1
ATOM 703 O O . LYS A 1 90 ? 8.109 -0.616 11.641 1 94.5 90 LYS A O 1
ATOM 708 N N . PRO A 1 91 ? 7.613 -0.471 13.898 1 95.06 91 PRO A N 1
ATOM 709 C CA . PRO A 1 91 ? 8.984 -0.822 14.273 1 95.06 91 PRO A CA 1
ATOM 710 C C . PRO A 1 91 ? 9.422 -2.182 13.727 1 95.06 91 PRO A C 1
ATOM 712 O O . PRO A 1 91 ? 8.602 -3.1 13.633 1 95.06 91 PRO A O 1
ATOM 715 N N . ASN A 1 92 ? 10.703 -2.236 13.344 1 93.38 92 ASN A N 1
ATOM 716 C CA . ASN A 1 92 ? 11.391 -3.465 12.961 1 93.38 92 ASN A CA 1
ATOM 717 C C . ASN A 1 92 ? 11.016 -3.906 11.555 1 93.38 92 ASN A C 1
ATOM 719 O O . ASN A 1 92 ? 11.203 -5.07 11.195 1 93.38 92 ASN A O 1
ATOM 723 N N . LYS A 1 93 ? 10.43 -2.953 10.805 1 93.75 93 LYS A N 1
ATOM 724 C CA . LYS A 1 93 ? 10.062 -3.287 9.43 1 93.75 93 LYS A CA 1
ATOM 725 C C . LYS A 1 93 ? 11.039 -2.65 8.438 1 93.75 93 LYS A C 1
ATOM 727 O O . LYS A 1 93 ? 11.023 -2.984 7.254 1 93.75 93 LYS A O 1
ATOM 732 N N . LEU A 1 94 ? 11.82 -1.791 8.875 1 95.75 94 LEU A N 1
ATOM 733 C CA . LEU A 1 94 ? 12.797 -1.107 8.039 1 95.75 94 LEU A CA 1
ATOM 734 C C . LEU A 1 94 ? 14.219 -1.43 8.492 1 95.75 94 LEU A C 1
ATOM 736 O O . LEU A 1 94 ? 14.539 -1.314 9.68 1 95.75 94 LEU A O 1
ATOM 740 N N . PRO A 1 95 ? 15.008 -1.819 7.562 1 94.75 95 PRO A N 1
ATOM 741 C CA . PRO A 1 95 ? 16.406 -2.068 7.914 1 94.75 95 PRO A CA 1
ATOM 742 C C . PRO A 1 95 ? 17.219 -0.782 8.047 1 94.75 95 PRO A C 1
ATOM 744 O O . PRO A 1 95 ? 16.797 0.27 7.559 1 94.75 95 PRO A O 1
ATOM 747 N N . GLY A 1 96 ? 18.344 -0.904 8.703 1 93.81 96 GLY A N 1
ATOM 748 C CA . GLY A 1 96 ? 19.234 0.239 8.805 1 93.81 96 GLY A CA 1
ATOM 749 C C . GLY 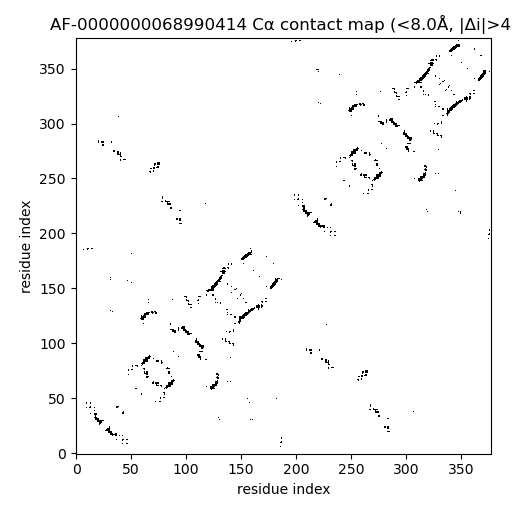A 1 96 ? 18.797 1.251 9.844 1 93.81 96 GLY A C 1
ATOM 750 O O . GLY A 1 96 ? 18.125 0.895 10.828 1 93.81 96 GLY A O 1
ATOM 751 N N . LYS A 1 97 ? 19.234 2.498 9.68 1 94.94 97 LYS A N 1
ATOM 752 C CA . LYS A 1 97 ? 18.953 3.555 10.648 1 94.94 97 LYS A CA 1
ATOM 753 C C . LYS A 1 97 ? 17.594 4.203 10.375 1 94.94 97 LYS A C 1
ATOM 755 O O . LYS A 1 97 ? 17.281 4.527 9.227 1 94.94 97 LYS A O 1
ATOM 760 N N . VAL A 1 98 ? 16.859 4.363 11.398 1 95.25 98 VAL A N 1
ATOM 761 C CA . VAL A 1 98 ? 15.516 4.922 11.25 1 95.25 98 VAL A CA 1
ATOM 762 C C . VAL A 1 98 ? 15.289 6 12.312 1 95.25 98 VAL A C 1
ATOM 764 O O . VAL A 1 98 ? 15.898 5.969 13.383 1 95.25 98 VAL A O 1
ATOM 767 N N . PHE A 1 99 ? 14.492 7.043 11.953 1 92.69 99 PHE A N 1
ATOM 768 C CA . PHE A 1 99 ? 13.828 7.887 12.945 1 92.69 99 PHE A CA 1
ATOM 769 C C . PHE A 1 99 ? 12.617 7.176 13.539 1 92.69 99 PHE A C 1
ATOM 771 O O . PHE A 1 99 ? 11.914 6.449 12.836 1 92.69 99 PHE A O 1
ATOM 778 N N . LYS A 1 100 ? 12.461 7.422 14.789 1 93.94 100 LYS A N 1
ATOM 779 C CA . LYS A 1 100 ? 11.32 6.836 15.484 1 93.94 100 LYS A CA 1
ATOM 780 C C . LYS A 1 100 ? 10.453 7.914 16.125 1 93.94 100 LYS A C 1
ATOM 782 O O . LYS A 1 100 ? 10.977 8.891 16.672 1 93.94 100 LYS A O 1
ATOM 787 N N . GLN A 1 101 ? 9.164 7.738 15.977 1 90.44 101 GLN A N 1
ATOM 788 C CA . GLN A 1 101 ? 8.195 8.602 16.641 1 90.44 101 GLN A CA 1
ATOM 789 C C . GLN A 1 101 ? 7.105 7.789 17.328 1 90.44 101 GLN A C 1
ATOM 791 O O . GLN A 1 101 ? 6.348 7.078 16.672 1 90.44 101 GLN A O 1
ATOM 796 N N . GLU A 1 102 ? 7.047 7.938 18.594 1 90.56 102 GLU A N 1
ATOM 797 C CA . GLU A 1 102 ? 6 7.273 19.375 1 90.56 102 GLU A CA 1
ATOM 798 C C . GLU A 1 102 ? 4.742 8.133 19.453 1 90.56 102 GLU A C 1
ATOM 800 O O . GLU A 1 102 ? 4.816 9.367 19.359 1 90.56 102 GLU A O 1
ATOM 805 N N . TYR A 1 103 ? 3.584 7.488 19.453 1 82.75 103 TYR A N 1
ATOM 806 C CA . TYR A 1 103 ? 2.328 8.211 19.609 1 82.75 103 TYR A CA 1
ATOM 807 C C . TYR A 1 103 ? 1.326 7.383 20.422 1 82.75 103 TYR A C 1
ATOM 809 O O . TYR A 1 103 ? 1.4 6.152 20.438 1 82.75 103 TYR A O 1
ATOM 817 N N . ASP A 1 104 ? 0.509 8.07 21.109 1 77.44 104 ASP A N 1
ATOM 818 C CA . ASP A 1 104 ? -0.454 7.414 21.984 1 77.44 104 ASP A CA 1
ATOM 819 C C . ASP A 1 104 ? -1.718 7.027 21.219 1 77.44 104 ASP A C 1
ATOM 821 O O . ASP A 1 104 ? -2.172 7.77 20.344 1 77.44 104 ASP A O 1
ATOM 825 N N . LEU A 1 105 ? -2.16 5.836 21.406 1 70.31 105 LEU A N 1
ATOM 826 C CA . LEU A 1 105 ? -3.479 5.383 20.969 1 70.31 105 LEU A CA 1
ATOM 827 C C . LEU A 1 105 ? -4.488 5.5 22.109 1 70.31 105 LEU A C 1
ATOM 829 O O . LEU A 1 105 ? -4.141 5.93 23.219 1 70.31 105 LEU A O 1
ATOM 833 N N . GLU A 1 106 ? -5.832 5.398 21.672 1 62.78 106 GLU A N 1
ATOM 834 C CA . GLU A 1 106 ? -6.824 5.387 22.75 1 62.78 106 GLU A CA 1
ATOM 835 C C . GLU A 1 106 ? -6.434 4.41 23.859 1 62.78 106 GLU A C 1
ATOM 837 O O . GLU A 1 106 ? -6.598 4.707 25.031 1 62.78 106 GLU A O 1
ATOM 842 N N . TYR A 1 107 ? -5.887 3.199 23.359 1 66.88 107 TYR A N 1
ATOM 843 C CA . TYR A 1 107 ? -5.359 2.213 24.297 1 66.88 107 TYR A CA 1
ATOM 844 C C . TYR A 1 107 ? -3.941 1.805 23.922 1 66.88 107 TYR A C 1
ATOM 846 O O . TYR A 1 107 ? -3.73 1.153 22.891 1 66.88 107 TYR A O 1
ATOM 854 N N . GLY A 1 108 ? -3.006 2.285 24.703 1 79.06 108 GLY A N 1
ATOM 855 C CA . GLY A 1 108 ? -1.616 1.91 24.484 1 79.06 108 GLY A CA 1
ATOM 856 C C . GLY A 1 108 ? -0.85 2.908 23.641 1 79.06 108 GLY A C 1
ATOM 857 O O . GLY A 1 108 ? -1.234 4.078 23.547 1 79.06 108 GLY A O 1
ATOM 858 N N . SER A 1 109 ? 0.348 2.535 23.25 1 85.94 109 SER A N 1
ATOM 859 C CA . SER A 1 109 ? 1.203 3.371 22.422 1 85.94 109 SER A CA 1
ATOM 860 C C . SER A 1 109 ? 1.685 2.613 21.188 1 85.94 109 SER A C 1
ATOM 862 O O . SER A 1 109 ? 1.638 1.382 21.156 1 85.94 109 SER A O 1
ATOM 864 N N . ASP A 1 110 ? 1.84 3.357 20.234 1 88.25 110 ASP A N 1
ATOM 865 C CA . ASP A 1 110 ? 2.414 2.801 19.016 1 88.25 110 ASP A CA 1
ATOM 866 C C . ASP A 1 110 ? 3.566 3.664 18.5 1 88.25 110 ASP A C 1
ATOM 868 O O . ASP A 1 110 ? 3.869 4.711 19.078 1 88.25 110 ASP A O 1
ATOM 872 N N . CYS A 1 111 ? 4.27 3.125 17.531 1 93.69 111 CYS A N 1
ATOM 873 C CA . CYS A 1 111 ? 5.457 3.803 17.031 1 93.69 111 CYS A CA 1
ATOM 874 C C . CYS A 1 111 ? 5.535 3.723 15.508 1 93.69 111 CYS A C 1
ATOM 876 O O . CYS A 1 111 ? 5.156 2.709 14.914 1 93.69 111 CYS A O 1
ATOM 878 N N . LEU A 1 112 ? 5.934 4.801 14.945 1 93.56 112 LEU A N 1
ATOM 879 C CA . LEU A 1 112 ? 6.207 4.855 13.508 1 93.56 112 LEU A CA 1
ATOM 880 C C . LEU A 1 112 ? 7.691 5.086 13.25 1 93.56 112 LEU A C 1
ATOM 882 O O . LEU A 1 112 ? 8.344 5.848 13.969 1 93.56 112 LEU A O 1
ATOM 886 N N . GLU A 1 113 ? 8.172 4.445 12.203 1 96.31 113 GLU A N 1
ATOM 887 C CA . GLU A 1 113 ? 9.578 4.582 11.82 1 96.31 113 GLU A CA 1
ATOM 888 C C . GLU A 1 113 ? 9.719 5.023 10.367 1 96.31 113 GLU A C 1
ATOM 890 O O . GLU A 1 113 ? 8.867 4.707 9.531 1 96.31 113 GLU A O 1
ATOM 895 N N . MET A 1 114 ? 10.805 5.762 10.086 1 94.31 114 MET A N 1
ATOM 896 C CA . MET A 1 114 ? 11.18 6.227 8.75 1 94.31 114 MET A CA 1
ATOM 897 C C . MET A 1 114 ? 12.695 6.188 8.57 1 94.31 114 MET A C 1
ATOM 899 O O . MET A 1 114 ? 13.445 6.551 9.477 1 94.31 114 MET A O 1
ATOM 903 N N . HIS A 1 115 ? 13.109 5.734 7.418 1 95.62 115 HIS A N 1
ATOM 904 C CA . HIS A 1 115 ? 14.547 5.777 7.176 1 95.62 115 HIS A CA 1
ATOM 905 C C . HIS A 1 115 ? 15.078 7.199 7.301 1 95.62 115 HIS A C 1
ATOM 907 O O . HIS A 1 115 ? 14.461 8.148 6.809 1 95.62 115 HIS A O 1
ATOM 913 N N . ILE A 1 116 ? 16.281 7.371 7.824 1 91.5 116 ILE A N 1
ATOM 914 C CA . ILE A 1 116 ? 16.844 8.688 8.086 1 91.5 116 ILE A CA 1
ATOM 915 C C . ILE A 1 116 ? 17.203 9.367 6.766 1 91.5 116 ILE A C 1
ATOM 917 O O . ILE A 1 116 ? 17.188 10.594 6.664 1 91.5 116 ILE A O 1
ATOM 921 N N . GLU A 1 117 ? 17.469 8.57 5.738 1 90.62 117 GLU A N 1
ATOM 922 C CA . GLU A 1 117 ? 17.938 9.125 4.473 1 90.62 117 GLU A CA 1
ATOM 923 C C . GLU A 1 117 ? 16.766 9.344 3.502 1 90.62 117 GLU A C 1
ATOM 925 O O . GLU A 1 117 ? 16.984 9.805 2.377 1 90.62 117 GLU A O 1
ATOM 930 N N . ALA A 1 118 ? 15.609 9.047 3.949 1 91.75 118 ALA A N 1
ATOM 931 C CA . ALA A 1 118 ? 14.477 9.016 3.025 1 91.75 118 ALA A CA 1
ATOM 932 C C . ALA A 1 118 ? 14.047 10.422 2.627 1 91.75 118 ALA A C 1
ATOM 934 O O . ALA A 1 118 ? 13.477 10.625 1.556 1 91.75 118 ALA A O 1
ATOM 935 N N . VAL A 1 119 ? 14.281 11.359 3.457 1 87.44 119 VAL A N 1
ATOM 936 C CA . VAL A 1 119 ? 13.852 12.734 3.197 1 87.44 119 VAL A CA 1
ATOM 937 C C . VAL A 1 119 ? 15.008 13.695 3.465 1 87.44 119 VAL A C 1
ATOM 939 O O . VAL A 1 119 ? 15.758 13.523 4.43 1 87.44 119 VAL A O 1
ATOM 942 N N . GLU A 1 120 ? 15.102 14.633 2.594 1 83.94 120 GLU A N 1
ATOM 943 C CA . GLU A 1 120 ? 16.125 15.656 2.734 1 83.94 120 GLU A CA 1
ATOM 944 C C . GLU A 1 120 ? 15.523 17 3.145 1 83.94 120 GLU A C 1
ATOM 946 O O . GLU A 1 120 ? 14.352 17.25 2.879 1 83.94 120 GLU A O 1
ATOM 951 N N . ALA A 1 121 ? 16.422 17.812 3.713 1 79.75 121 ALA A N 1
ATOM 952 C CA . ALA A 1 121 ? 15.992 19.156 4.09 1 79.75 121 ALA A CA 1
ATOM 953 C C . ALA A 1 121 ? 15.531 19.953 2.871 1 79.75 121 ALA A C 1
ATOM 955 O O . ALA A 1 121 ? 16.172 19.906 1.814 1 79.75 121 ALA A O 1
ATOM 956 N N . GLY A 1 122 ? 14.375 20.609 3.055 1 75.06 122 GLY A N 1
ATOM 957 C CA . GLY A 1 122 ? 13.883 21.453 1.979 1 75.06 122 GLY A CA 1
ATOM 958 C C . GLY A 1 122 ? 12.852 20.766 1.102 1 75.06 122 GLY A C 1
ATOM 959 O O . GLY A 1 122 ? 12.133 21.422 0.351 1 75.06 122 GLY A O 1
ATOM 960 N N . GLU A 1 123 ? 12.812 19.469 1.168 1 83.69 123 GLU A N 1
ATOM 961 C CA . GLU A 1 123 ? 11.82 18.75 0.371 1 83.69 123 GLU A CA 1
ATOM 962 C C . GLU A 1 123 ? 10.414 18.984 0.9 1 83.69 123 GLU A C 1
ATOM 964 O O . GLU A 1 123 ? 10.211 19.156 2.104 1 83.69 123 GLU A O 1
ATOM 969 N N . ARG A 1 124 ? 9.5 19.047 -0.002 1 82.75 124 ARG A N 1
ATOM 970 C CA . ARG A 1 124 ? 8.086 19.156 0.34 1 82.75 124 ARG A CA 1
ATOM 971 C C . ARG A 1 124 ? 7.422 17.781 0.299 1 82.75 124 ARG A C 1
ATOM 973 O O . ARG A 1 124 ? 7.508 17.062 -0.706 1 82.75 124 ARG A O 1
ATOM 980 N N . ALA A 1 125 ? 6.727 17.484 1.479 1 85 125 ALA A N 1
ATOM 981 C CA . ALA A 1 125 ? 6.203 16.125 1.611 1 85 125 ALA A CA 1
ATOM 982 C C . ALA A 1 125 ? 4.684 16.141 1.736 1 85 125 ALA A C 1
ATOM 984 O O . ALA A 1 125 ? 4.105 17.062 2.314 1 85 125 ALA A O 1
ATOM 985 N N . LEU A 1 126 ? 4.066 15.164 1.133 1 84 126 LEU A N 1
ATOM 986 C CA . LEU A 1 126 ? 2.662 14.82 1.317 1 84 126 LEU A CA 1
ATOM 987 C C . LEU A 1 126 ? 2.52 13.531 2.119 1 84 126 LEU A C 1
ATOM 989 O O . LEU A 1 126 ? 3.082 12.5 1.749 1 84 126 LEU A O 1
ATOM 993 N N . VAL A 1 127 ? 1.833 13.594 3.301 1 85.31 127 VAL A N 1
ATOM 994 C CA . VAL A 1 127 ? 1.546 12.406 4.09 1 85.31 127 VAL A CA 1
ATOM 995 C C . VAL A 1 127 ? 0.201 11.812 3.67 1 85.31 127 VAL A C 1
ATOM 997 O O . VAL A 1 127 ? -0.804 12.531 3.611 1 85.31 127 VAL A O 1
ATOM 1000 N N . VAL A 1 128 ? 0.211 10.484 3.369 1 85.81 128 VAL A N 1
ATOM 1001 C CA . VAL A 1 128 ? -0.984 9.836 2.836 1 85.81 128 VAL A CA 1
ATOM 1002 C C . VAL A 1 128 ? -1.402 8.688 3.748 1 85.81 128 VAL A C 1
ATOM 1004 O O . VAL A 1 128 ? -0.573 7.859 4.133 1 85.81 128 VAL A O 1
ATOM 1007 N N . ASP A 1 129 ? -2.6 8.688 4.137 1 85.38 129 ASP A N 1
ATOM 1008 C CA . ASP A 1 129 ? -3.287 7.578 4.797 1 85.38 129 ASP A CA 1
ATOM 1009 C C . ASP A 1 129 ? -4.723 7.445 4.289 1 85.38 129 ASP A C 1
ATOM 1011 O O . ASP A 1 129 ? -5.219 8.32 3.574 1 85.38 129 ASP A O 1
ATOM 1015 N N . ASP A 1 130 ? -5.324 6.305 4.535 1 79.44 130 ASP A N 1
ATOM 1016 C CA . ASP A 1 130 ? -6.68 6.121 4.023 1 79.44 130 ASP A CA 1
ATOM 1017 C C . ASP A 1 130 ? -7.699 6.867 4.887 1 79.44 130 ASP A C 1
ATOM 1019 O O . ASP A 1 130 ? -8.625 7.492 4.363 1 79.44 130 ASP A O 1
ATOM 1023 N N . LEU A 1 131 ? -7.516 6.719 6.199 1 69.69 131 LEU A N 1
ATOM 1024 C CA . LEU A 1 131 ? -8.484 7.316 7.113 1 69.69 131 LEU A CA 1
ATOM 1025 C C . LEU A 1 131 ? -7.789 7.859 8.359 1 69.69 131 LEU A C 1
ATOM 1027 O O . LEU A 1 131 ? -6.785 7.301 8.805 1 69.69 131 LEU A O 1
ATOM 1031 N N . ILE A 1 132 ? -8.359 8.93 8.836 1 66 132 ILE A N 1
ATOM 1032 C CA . ILE A 1 132 ? -7.898 9.492 10.102 1 66 132 ILE A CA 1
ATOM 1033 C C . ILE A 1 132 ? -8.945 9.258 11.18 1 66 132 ILE A C 1
ATOM 1035 O O . ILE A 1 132 ? -10.102 9.641 11.031 1 66 132 ILE A O 1
ATOM 1039 N N . ALA A 1 133 ? -8.523 8.531 12.156 1 69.19 133 ALA A N 1
ATOM 1040 C CA . ALA A 1 133 ? -9.422 8.328 13.289 1 69.19 133 ALA A CA 1
ATOM 1041 C C . ALA A 1 133 ? -9.18 9.375 14.367 1 69.19 133 ALA A C 1
ATOM 1043 O O . ALA A 1 133 ? -9.875 10.398 14.422 1 69.19 133 ALA A O 1
ATOM 1044 N N . THR A 1 134 ? -8.227 9.18 15.25 1 64.62 134 THR A N 1
ATOM 1045 C CA . THR A 1 134 ? -7.922 10.094 16.344 1 64.62 134 THR A CA 1
ATOM 1046 C C . THR A 1 134 ? -6.906 11.141 15.906 1 64.62 134 THR A C 1
ATOM 1048 O O . THR A 1 134 ? -6.746 12.172 16.562 1 64.62 134 THR A O 1
ATOM 1051 N N . GLY A 1 135 ? -6.227 10.82 14.828 1 71.06 135 GLY A N 1
ATOM 1052 C CA . GLY A 1 135 ? -5.211 11.742 14.352 1 71.06 135 GLY A CA 1
ATOM 1053 C C . GLY A 1 135 ? -3.838 11.477 14.938 1 71.06 135 GLY A C 1
ATOM 1054 O O . GLY A 1 135 ? -2.854 12.094 14.531 1 71.06 135 GLY A O 1
ATOM 1055 N N . GLY A 1 136 ? -3.73 10.531 15.852 1 72.94 136 GLY A N 1
ATOM 1056 C CA . GLY A 1 136 ? -2.465 10.195 16.484 1 72.94 136 GLY A CA 1
ATOM 1057 C C . GLY A 1 136 ? -1.412 9.719 15.5 1 72.94 136 GLY A C 1
ATOM 1058 O O . GLY A 1 136 ? -0.273 10.195 15.531 1 72.94 136 GLY A O 1
ATOM 1059 N N . THR A 1 137 ? -1.811 8.836 14.617 1 80.19 137 THR A N 1
ATOM 1060 C CA . THR A 1 137 ? -0.878 8.281 13.641 1 80.19 137 THR A CA 1
ATOM 1061 C C . THR A 1 137 ? -0.367 9.367 12.695 1 80.19 137 THR A C 1
ATOM 1063 O O . THR A 1 137 ? 0.838 9.477 12.461 1 80.19 137 THR A O 1
ATOM 1066 N N . VAL A 1 138 ? -1.221 10.172 12.227 1 77.56 138 VAL A N 1
ATOM 1067 C CA . VAL A 1 138 ? -0.847 11.227 11.289 1 77.56 138 VAL A CA 1
ATOM 1068 C C . VAL A 1 138 ? 0.04 12.25 11.984 1 77.56 138 VAL A C 1
ATOM 1070 O O . VAL A 1 138 ? 0.994 12.766 11.398 1 77.56 138 VAL A O 1
ATOM 1073 N N . SER A 1 139 ? -0.31 12.508 13.18 1 77.38 139 SER A N 1
ATOM 1074 C CA . SER A 1 139 ? 0.533 13.414 13.953 1 77.38 139 SER A CA 1
ATOM 1075 C C . SER A 1 139 ? 1.944 12.859 14.109 1 77.38 139 SER A C 1
ATOM 1077 O O . SER A 1 139 ? 2.926 13.594 13.992 1 77.38 139 SER A O 1
ATOM 1079 N N . ALA A 1 140 ? 2.037 11.648 14.398 1 83.38 140 ALA A N 1
ATOM 1080 C CA . ALA A 1 140 ? 3.338 10.992 14.516 1 83.38 140 ALA A CA 1
ATOM 1081 C C . ALA A 1 140 ? 4.113 11.078 13.203 1 83.38 140 ALA A C 1
ATOM 1083 O O . ALA A 1 140 ? 5.32 11.328 13.203 1 83.38 140 ALA A O 1
ATOM 1084 N N . ALA A 1 141 ? 3.414 10.867 12.133 1 84.62 141 ALA A N 1
ATOM 1085 C CA . ALA A 1 141 ? 4.035 10.961 10.812 1 84.62 141 ALA A CA 1
ATOM 1086 C C . ALA A 1 141 ? 4.566 12.367 10.547 1 84.62 141 ALA A C 1
ATOM 1088 O O 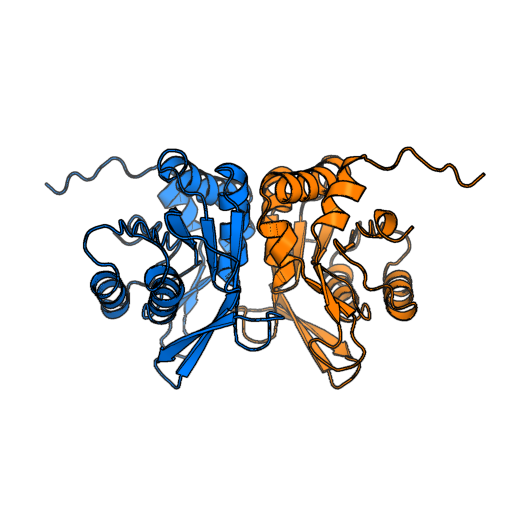. ALA A 1 141 ? 5.684 12.531 10.055 1 84.62 141 ALA A O 1
ATOM 1089 N N . MET A 1 142 ? 3.791 13.297 10.891 1 77.62 142 MET A N 1
ATOM 1090 C CA . MET A 1 142 ? 4.188 14.688 10.703 1 77.62 142 MET A CA 1
ATOM 1091 C C . MET A 1 142 ? 5.41 15.031 11.555 1 77.62 142 MET A C 1
ATOM 1093 O O . MET A 1 142 ? 6.305 15.75 11.102 1 77.62 142 MET A O 1
ATOM 1097 N N . ASN A 1 143 ? 5.344 14.555 12.719 1 77.94 143 ASN A N 1
ATOM 1098 C CA . ASN A 1 143 ? 6.484 14.773 13.602 1 77.94 143 ASN A CA 1
ATOM 1099 C C . ASN A 1 143 ? 7.75 14.117 13.055 1 77.94 143 ASN A C 1
ATOM 1101 O O . ASN A 1 143 ? 8.836 14.688 13.141 1 77.94 143 ASN A O 1
ATOM 1105 N N . LEU A 1 144 ? 7.559 12.953 12.594 1 83 144 LEU A N 1
ATOM 1106 C CA . LEU A 1 144 ? 8.68 12.242 11.992 1 83 144 LEU A CA 1
ATOM 1107 C C . LEU A 1 144 ? 9.273 13.039 10.828 1 83 144 LEU A C 1
ATOM 1109 O O . LEU A 1 144 ? 10.492 13.133 10.695 1 83 144 LEU A O 1
ATOM 1113 N N . LEU A 1 145 ? 8.367 13.641 10.055 1 78.25 145 LEU A N 1
ATOM 1114 C CA . LEU A 1 145 ? 8.797 14.375 8.875 1 78.25 145 LEU A CA 1
ATOM 1115 C C . LEU A 1 145 ? 9.25 15.781 9.25 1 78.25 145 LEU A C 1
ATOM 1117 O O . LEU A 1 145 ? 10.102 16.359 8.578 1 78.25 145 LEU A O 1
ATOM 1121 N N . GLY A 1 146 ? 8.391 16.547 10.023 1 65.62 146 GLY A N 1
ATOM 1122 C CA . GLY A 1 146 ? 8.648 17.922 10.422 1 65.62 146 GLY A CA 1
ATOM 1123 C C . GLY A 1 146 ? 10.008 18.109 11.07 1 65.62 146 GLY A C 1
ATOM 1124 O O . GLY A 1 146 ? 10.688 19.109 10.828 1 65.62 146 GLY A O 1
ATOM 1125 N N . LYS A 1 147 ? 9.969 17.328 12.219 1 52.75 147 LYS A N 1
ATOM 1126 C CA . LYS A 1 147 ? 11.227 17.672 12.867 1 52.75 147 LYS A CA 1
ATOM 1127 C C . LYS A 1 147 ? 12.328 17.938 11.836 1 52.75 147 LYS A C 1
ATOM 1129 O O . LYS A 1 147 ? 13.258 18.703 12.102 1 52.75 147 LYS A O 1
ATOM 1134 N N . HIS A 1 148 ? 12.133 17.234 10.805 1 45.12 148 HIS A N 1
ATOM 1135 C CA . HIS A 1 148 ? 13.234 17.344 9.859 1 45.12 148 HIS A CA 1
ATOM 1136 C C . HIS A 1 148 ? 12.812 18.078 8.602 1 45.12 148 HIS A C 1
ATOM 1138 O O . HIS A 1 148 ? 13.656 18.547 7.836 1 45.12 148 HIS A O 1
ATOM 1144 N N . PHE A 1 149 ? 11.602 17.828 8.133 1 49.28 149 PHE A N 1
ATOM 1145 C CA . PHE A 1 149 ? 11.336 18.312 6.777 1 49.28 149 PHE A CA 1
ATOM 1146 C C . PHE A 1 149 ? 10.133 19.25 6.766 1 49.28 149 PHE A C 1
ATOM 1148 O O . PHE A 1 149 ? 9.273 19.188 7.645 1 49.28 149 PHE A O 1
ATOM 1155 N N . TYR A 1 150 ? 10.258 20.359 6.062 1 40.69 150 TYR A N 1
ATOM 1156 C CA . TYR A 1 150 ? 9.383 21.516 5.895 1 40.69 150 TYR A CA 1
ATOM 1157 C C . TYR A 1 150 ? 7.938 21.078 5.691 1 40.69 150 TYR A C 1
ATOM 1159 O O . TYR A 1 150 ? 7.672 19.922 5.383 1 40.69 150 TYR A O 1
ATOM 1167 N N . ASP A 1 151 ? 6.961 22.031 5.527 1 37.28 151 ASP A N 1
ATOM 1168 C CA . ASP A 1 151 ? 5.602 22.5 5.801 1 37.28 151 ASP A CA 1
ATOM 1169 C C . ASP A 1 151 ? 4.57 21.594 5.133 1 37.28 151 ASP A C 1
ATOM 1171 O O . ASP A 1 151 ? 3.389 21.625 5.484 1 37.28 151 ASP A O 1
ATOM 1175 N N . SER A 1 152 ? 4.418 21.422 3.812 1 39.88 152 SER A N 1
ATOM 1176 C CA . SER A 1 152 ? 3.088 21.203 3.254 1 39.88 152 SER A CA 1
ATOM 1177 C C . SER A 1 152 ? 2.631 19.766 3.461 1 39.88 152 SER A C 1
ATOM 1179 O O . SER A 1 152 ? 3.061 18.859 2.74 1 39.88 152 SER A O 1
ATOM 1181 N N . LEU A 1 153 ? 2.482 19.453 4.824 1 42.44 153 LEU A N 1
ATOM 1182 C CA . LEU A 1 153 ? 1.922 18.125 5.043 1 42.44 153 LEU A CA 1
ATOM 1183 C C . LEU A 1 153 ? 0.468 18.062 4.59 1 42.44 153 LEU A C 1
ATOM 1185 O O . LEU A 1 153 ? -0.362 18.859 5.039 1 42.44 153 LEU A O 1
ATOM 1189 N N . HIS A 1 154 ? 0.192 17.766 3.385 1 42.66 154 HIS A N 1
ATOM 1190 C CA . HIS A 1 154 ? -1.179 17.484 2.975 1 42.66 154 HIS A CA 1
ATOM 1191 C C . HIS A 1 154 ? -1.589 16.062 3.354 1 42.66 154 HIS A C 1
ATOM 1193 O O . HIS A 1 154 ? -0.827 15.117 3.145 1 42.66 154 HIS A O 1
ATOM 1199 N N . VAL A 1 155 ? -2.193 16.062 4.57 1 42.5 155 VAL A N 1
ATOM 1200 C CA . VAL A 1 155 ? -2.783 14.766 4.875 1 42.5 155 VAL A CA 1
ATOM 1201 C C . VAL A 1 155 ? -4.086 14.594 4.098 1 42.5 155 VAL A C 1
ATOM 1203 O O . VAL A 1 155 ? -4.965 15.461 4.148 1 42.5 155 VAL A O 1
ATOM 1206 N N . ASP A 1 156 ? -4.051 14.078 2.922 1 42.31 156 ASP A N 1
ATOM 1207 C CA . ASP A 1 156 ? -5.293 13.883 2.178 1 42.31 156 ASP A CA 1
ATOM 1208 C C . ASP A 1 156 ? -5.996 12.602 2.613 1 42.31 156 ASP A C 1
ATOM 1210 O O . ASP A 1 156 ? -5.352 11.562 2.803 1 42.31 156 ASP A O 1
ATOM 1214 N N . ARG A 1 157 ? -6.773 12.719 3.695 1 44 157 ARG A N 1
ATOM 1215 C CA . ARG A 1 157 ? -7.562 11.602 4.203 1 44 157 ARG A CA 1
ATOM 1216 C C . ARG A 1 157 ? -8.711 11.266 3.26 1 44 157 ARG A C 1
ATOM 1218 O O . ARG A 1 157 ? -9.406 12.164 2.777 1 44 157 ARG A O 1
ATOM 1225 N N . THR A 1 158 ? -8.562 10.289 2.553 1 38.53 158 THR A N 1
ATOM 1226 C CA . THR A 1 158 ? -9.758 9.859 1.84 1 38.53 158 THR A CA 1
ATOM 1227 C C . THR A 1 158 ? -10.977 9.883 2.762 1 38.53 158 THR A C 1
ATOM 1229 O O . THR A 1 158 ? -12.062 10.297 2.352 1 38.53 158 THR A O 1
ATOM 1232 N N . LEU A 1 159 ? -11.023 9.227 3.914 1 39.28 159 LEU A N 1
ATOM 1233 C CA . LEU A 1 159 ? -12.203 9.141 4.77 1 39.28 159 LEU A CA 1
ATOM 1234 C C . LEU A 1 159 ? -11.859 9.508 6.207 1 39.28 159 LEU A C 1
ATOM 1236 O O . LEU A 1 159 ? -10.789 9.148 6.707 1 39.28 159 LEU A O 1
ATOM 1240 N N . VAL A 1 160 ? -12.133 10.75 6.676 1 40.06 160 VAL A N 1
ATOM 1241 C CA . VAL A 1 160 ? -11.977 11.078 8.094 1 40.06 160 VAL A CA 1
ATOM 1242 C C . VAL A 1 160 ? -13.219 10.656 8.859 1 40.06 160 VAL A C 1
ATOM 1244 O O . VAL A 1 160 ? -14.344 11 8.477 1 40.06 160 VAL A O 1
ATOM 1247 N N . GLN A 1 161 ? -13.117 9.547 9.461 1 41.47 161 GLN A N 1
ATOM 1248 C CA . GLN A 1 161 ? -14.148 9.531 10.5 1 41.47 161 GLN A CA 1
ATOM 1249 C C . GLN A 1 161 ? -14 10.727 11.43 1 41.47 161 GLN A C 1
ATOM 1251 O O . GLN A 1 161 ? -12.969 10.891 12.086 1 41.47 161 GLN A O 1
ATOM 1256 N N . GLU A 1 162 ? -14.523 11.773 11.039 1 39.22 162 GLU A N 1
ATOM 1257 C CA . GLU A 1 162 ? -14.5 13 11.844 1 39.22 162 GLU A CA 1
ATOM 1258 C C . GLU A 1 162 ? -14.648 12.688 13.328 1 39.22 162 GLU A C 1
ATOM 1260 O O . GLU A 1 162 ? -15.672 12.156 13.758 1 39.22 162 GLU A O 1
ATOM 1265 N N . THR A 1 163 ? -13.758 12.07 13.906 1 41.84 163 THR A N 1
ATOM 1266 C CA . THR A 1 163 ? -13.938 12.367 15.32 1 41.84 163 THR A CA 1
ATOM 1267 C C . THR A 1 163 ? -13.359 13.734 15.664 1 41.84 163 THR A C 1
ATOM 1269 O O . THR A 1 163 ? -12.406 14.188 15.023 1 41.84 163 THR A O 1
ATOM 1272 N N . SER A 1 164 ? -14.234 14.609 16.094 1 44.59 164 SER A N 1
ATOM 1273 C CA . SER A 1 164 ? -13.906 15.969 16.531 1 44.59 164 SER A CA 1
ATOM 1274 C C . SER A 1 164 ? -12.445 16.062 16.953 1 44.59 164 SER A C 1
ATOM 1276 O O . SER A 1 164 ? -11.75 17.016 16.578 1 44.59 164 SER A O 1
ATOM 1278 N N . ASN A 1 165 ? -12.016 15.086 17.625 1 48.69 165 ASN A N 1
ATOM 1279 C CA . ASN A 1 165 ? -10.719 15.172 18.281 1 48.69 165 ASN A CA 1
ATOM 1280 C C . ASN A 1 165 ? -9.57 14.914 17.297 1 48.69 165 ASN A C 1
ATOM 1282 O O . ASN A 1 165 ? -8.508 15.516 17.406 1 48.69 165 ASN A O 1
ATOM 1286 N N . GLY A 1 166 ? -9.805 14.195 16.328 1 49.5 166 GLY A N 1
ATOM 1287 C CA . GLY A 1 166 ? -8.734 13.883 15.398 1 49.5 166 GLY A CA 1
ATOM 1288 C C . GLY A 1 166 ? -8.336 15.062 14.531 1 49.5 166 GLY A C 1
ATOM 1289 O O . GLY A 1 166 ? -7.145 15.328 14.344 1 49.5 166 GLY A O 1
ATOM 1290 N N . ILE A 1 167 ? -9.305 15.703 14.062 1 49.78 167 ILE A N 1
ATOM 1291 C CA . ILE A 1 167 ? -9.055 16.875 13.242 1 49.78 167 ILE A CA 1
ATOM 1292 C C . ILE A 1 167 ? -8.352 17.953 14.07 1 49.78 167 ILE A C 1
ATOM 1294 O O . ILE A 1 167 ? -7.449 18.641 13.578 1 49.78 167 ILE A O 1
ATOM 1298 N N . GLN A 1 168 ? -8.883 18.031 15.227 1 49.84 168 GLN A N 1
ATOM 1299 C CA . GLN A 1 168 ? -8.281 19.031 16.109 1 49.84 168 GLN A CA 1
ATOM 1300 C C . GLN A 1 168 ? -6.809 18.719 16.375 1 49.84 168 GLN A C 1
ATOM 1302 O O . GLN A 1 168 ? -5.973 19.625 16.391 1 49.84 168 GLN A O 1
ATOM 1307 N N . LEU A 1 169 ? -6.57 17.547 16.547 1 47.97 169 LEU A N 1
ATOM 1308 C CA . LEU A 1 169 ? -5.195 17.141 16.828 1 47.97 169 LEU A CA 1
ATOM 1309 C C . LEU A 1 169 ? -4.305 17.422 15.617 1 47.97 169 LEU A C 1
ATOM 1311 O O . LEU A 1 169 ? -3.146 17.812 15.766 1 47.97 169 LEU A O 1
ATOM 1315 N N . ILE A 1 170 ? -4.848 17.125 14.57 1 51.34 170 ILE A N 1
ATOM 1316 C CA . ILE A 1 170 ? -4.098 17.375 13.344 1 51.34 170 ILE A CA 1
ATOM 1317 C C . ILE A 1 170 ? -3.865 18.875 13.188 1 51.34 170 ILE A C 1
ATOM 1319 O O . ILE A 1 170 ? -2.771 19.297 12.812 1 51.34 170 ILE A O 1
ATOM 1323 N N . ARG A 1 171 ? -4.969 19.547 13.398 1 48.69 171 ARG A N 1
ATOM 1324 C CA . ARG A 1 171 ? -4.852 21 13.305 1 48.69 171 ARG A CA 1
ATOM 1325 C C . ARG A 1 171 ? -3.789 21.516 14.266 1 48.69 171 ARG A C 1
ATOM 1327 O O . ARG A 1 171 ? -3.08 22.469 13.945 1 48.69 171 ARG A O 1
ATOM 1334 N N . MET A 1 172 ? -3.801 20.969 15.359 1 44.44 172 MET A N 1
ATOM 1335 C CA . MET A 1 172 ? -2.838 21.422 16.359 1 44.44 172 MET A CA 1
ATOM 1336 C C . MET A 1 172 ? -1.41 21.109 15.914 1 44.44 172 MET A C 1
ATOM 1338 O O . MET A 1 172 ? -0.481 21.844 16.25 1 44.44 172 MET A O 1
ATOM 1342 N N . ASN A 1 173 ? -1.314 20 15.461 1 43.19 173 ASN A N 1
ATOM 1343 C CA . ASN A 1 173 ? 0.025 19.641 15.008 1 43.19 173 ASN A CA 1
ATOM 1344 C C . ASN A 1 173 ? 0.339 20.25 13.641 1 43.19 173 ASN A C 1
ATOM 1346 O O . ASN A 1 173 ? 1.504 20.344 13.25 1 43.19 173 ASN A O 1
ATOM 1350 N N . VAL A 1 174 ? -0.721 20.297 12.797 1 41.38 174 VAL A N 1
ATOM 1351 C CA . VAL A 1 174 ? -0.53 20.953 11.508 1 41.38 174 VAL A CA 1
ATOM 1352 C C . VAL A 1 174 ? -0.345 22.453 11.727 1 41.38 174 VAL A C 1
ATOM 1354 O O . VAL A 1 174 ? -1.253 23.141 12.211 1 41.38 174 VAL A O 1
ATOM 1357 N N . HIS A 1 175 ? 0.614 22.875 12.203 1 37.41 175 HIS A N 1
ATOM 1358 C CA . HIS A 1 175 ? 0.837 24.328 12.156 1 37.41 175 HIS A CA 1
ATOM 1359 C C . HIS A 1 175 ? 0.199 24.938 10.914 1 37.41 175 HIS A C 1
ATOM 1361 O O . HIS A 1 175 ? -0.128 24.234 9.961 1 37.41 175 HIS A O 1
ATOM 1367 N N . ASN A 1 176 ? 0.283 26.391 10.695 1 36.5 176 ASN A N 1
ATOM 1368 C CA . ASN A 1 176 ? -0.168 27.359 9.711 1 36.5 176 ASN A CA 1
ATOM 1369 C C . ASN A 1 176 ? -0.123 26.797 8.297 1 36.5 176 ASN A C 1
ATOM 1371 O O . ASN A 1 176 ? -0.908 27.203 7.438 1 36.5 176 ASN A O 1
ATOM 1375 N N . ARG A 1 177 ? 0.85 26.109 7.82 1 36.81 177 ARG A N 1
ATOM 1376 C CA . ARG A 1 177 ? 1.169 25.969 6.402 1 36.81 177 ARG A CA 1
ATOM 1377 C C . ARG A 1 177 ? 0.675 24.625 5.863 1 36.81 177 ARG A C 1
ATOM 1379 O O . ARG A 1 177 ? 1.024 24.234 4.746 1 36.81 177 ARG A O 1
ATOM 1386 N N . THR A 1 178 ? 0.018 23.875 6.695 1 40.31 178 THR A N 1
ATOM 1387 C CA . THR A 1 178 ? -0.342 22.547 6.234 1 40.31 178 THR A CA 1
ATOM 1388 C C . THR A 1 178 ? -1.801 22.5 5.793 1 40.31 178 THR A C 1
ATOM 1390 O O . THR A 1 178 ? -2.691 22.938 6.523 1 40.31 178 THR A O 1
ATOM 1393 N N . THR A 1 179 ? -2.064 22.719 4.535 1 38.41 179 THR A N 1
ATOM 1394 C CA . THR A 1 179 ? -3.414 22.484 4.039 1 38.41 179 THR A CA 1
ATOM 1395 C C . THR A 1 179 ? -3.764 21 4.121 1 38.41 179 THR A C 1
ATOM 1397 O O . THR A 1 179 ? -2.947 20.141 3.77 1 38.41 179 THR A O 1
ATOM 1400 N N . CYS A 1 180 ? -4.406 20.625 5.188 1 39.94 180 CYS A N 1
ATOM 1401 C CA . CYS A 1 180 ? -4.969 19.266 5.25 1 39.94 180 CYS A CA 1
ATOM 1402 C C . CYS A 1 180 ? -6.148 19.125 4.293 1 39.94 180 CYS A C 1
ATOM 1404 O O . CYS A 1 180 ? -7.07 19.953 4.309 1 39.94 180 CYS A O 1
ATOM 1406 N N . THR A 1 181 ? -5.945 18.891 3.057 1 38.47 181 THR A N 1
ATOM 1407 C CA . THR A 1 181 ? -7.086 18.609 2.191 1 38.47 181 THR A CA 1
ATOM 1408 C C . THR A 1 181 ? -7.633 17.203 2.449 1 38.47 181 THR A C 1
ATOM 1410 O O . THR A 1 181 ? -6.863 16.25 2.576 1 38.47 181 THR A O 1
ATOM 1413 N N . TYR A 1 182 ? -8.672 17.219 3.121 1 36.94 182 TYR A N 1
ATOM 1414 C CA . TYR A 1 182 ? -9.391 16 3.473 1 36.94 182 TYR A CA 1
ATOM 1415 C C . TYR A 1 182 ? -10.211 15.484 2.291 1 36.94 182 TYR A C 1
ATOM 1417 O O . TYR A 1 182 ? -10.883 16.266 1.611 1 36.94 182 TYR A O 1
ATOM 1425 N N . ALA A 1 183 ? -9.711 14.633 1.691 1 37.12 183 ALA A N 1
ATOM 1426 C CA . ALA A 1 183 ? -10.648 14.133 0.688 1 37.12 183 ALA A CA 1
ATOM 1427 C C . ALA A 1 183 ? -12.078 14.109 1.233 1 37.12 183 ALA A C 1
ATOM 1429 O O . ALA A 1 183 ? -13.023 14.422 0.513 1 37.12 183 ALA A O 1
ATOM 1430 N N . ALA A 1 184 ? -12.227 13.531 2.453 1 33.81 184 ALA A N 1
ATOM 1431 C CA . ALA A 1 184 ? -13.594 13.531 2.969 1 33.81 184 ALA A CA 1
ATOM 1432 C C . ALA A 1 184 ? -14.047 14.953 3.32 1 33.81 184 ALA A C 1
ATOM 1434 O O . ALA A 1 184 ? -15.141 15.141 3.861 1 33.81 184 ALA A O 1
ATOM 1435 N N . GLU A 1 185 ? -13.297 15.914 3.545 1 34.44 185 GLU A N 1
ATOM 1436 C CA . GLU A 1 185 ? -14.094 17.109 3.74 1 34.44 185 GLU A CA 1
ATOM 1437 C C . GLU A 1 185 ? -15.336 17.109 2.854 1 34.44 185 GLU A C 1
ATOM 1439 O O . GLU A 1 185 ? -16.375 17.656 3.227 1 34.44 185 GLU A O 1
ATOM 1444 N N . TYR A 1 186 ? -15.203 16.641 1.714 1 30.81 186 TYR A N 1
ATOM 1445 C CA . TYR A 1 186 ? -16.422 16.75 0.931 1 30.81 186 TYR A CA 1
ATOM 1446 C C . TYR A 1 186 ? -17.438 15.68 1.34 1 30.81 186 TYR A C 1
ATOM 1448 O O . TYR A 1 186 ? -18.609 15.742 0.956 1 30.81 186 TYR A O 1
ATOM 1456 N N . ALA A 1 187 ? -17.016 14.547 1.752 1 27.52 187 ALA A N 1
ATOM 1457 C CA . ALA A 1 187 ? -18.141 13.641 1.979 1 27.52 187 ALA A CA 1
ATOM 1458 C C . ALA A 1 187 ? -18.969 14.086 3.184 1 27.52 187 ALA A C 1
ATOM 1460 O O . ALA A 1 187 ? -20.156 13.758 3.291 1 27.52 187 ALA A O 1
ATOM 1461 N N . ILE A 1 188 ? -18.312 14.391 4.281 1 25.78 188 ILE A N 1
ATOM 1462 C CA . ILE A 1 188 ? -19.172 14.555 5.453 1 25.78 188 ILE A CA 1
ATOM 1463 C C . ILE A 1 188 ? -19.812 15.938 5.422 1 25.78 188 ILE A C 1
ATOM 1465 O O . ILE A 1 188 ? -20.547 16.312 6.352 1 25.78 188 ILE A O 1
ATOM 1469 N N . GLU A 1 189 ? -19.828 16.688 4.465 1 25.94 189 GLU A N 1
ATOM 1470 C CA . GLU A 1 189 ? -20.875 17.656 4.742 1 25.94 189 GLU A CA 1
ATOM 1471 C C . GLU A 1 189 ? -22.25 17.016 4.746 1 25.94 189 GLU A C 1
ATOM 1473 O O . GLU A 1 189 ? -22.562 16.203 3.865 1 25.94 189 GLU A O 1
ATOM 1478 N N . MET B 1 1 ? 22.547 -22.125 -26.391 1 21.66 1 MET B N 1
ATOM 1479 C CA . MET B 1 1 ? 22.672 -20.672 -26.453 1 21.66 1 MET B CA 1
ATOM 1480 C C . MET B 1 1 ? 21.453 -19.984 -25.844 1 21.66 1 MET B C 1
ATOM 1482 O O . MET B 1 1 ? 20.359 -20.016 -26.406 1 21.66 1 MET B O 1
ATOM 1486 N N . SER B 1 2 ? 21.156 -20.281 -24.594 1 26.45 2 SER B N 1
ATOM 1487 C CA . SER B 1 2 ? 19.984 -19.797 -23.875 1 26.45 2 SER B CA 1
ATOM 1488 C C . SER B 1 2 ? 19.609 -18.391 -24.297 1 26.45 2 SER B C 1
ATOM 1490 O O . SER B 1 2 ? 20.484 -17.516 -24.406 1 26.45 2 SER B O 1
ATOM 1492 N N . ALA B 1 3 ? 18.828 -18.359 -25.375 1 31.11 3 ALA B N 1
ATOM 1493 C CA . ALA B 1 3 ? 18.484 -17.062 -25.984 1 31.11 3 ALA B CA 1
ATOM 1494 C C . ALA B 1 3 ? 18.594 -15.938 -24.969 1 31.11 3 ALA B C 1
ATOM 1496 O O . ALA B 1 3 ? 17.859 -15.906 -23.984 1 31.11 3 ALA B O 1
ATOM 1497 N N . CYS B 1 4 ? 19.641 -15.469 -24.688 1 34.38 4 CYS B N 1
ATOM 1498 C CA . CYS B 1 4 ? 19.984 -14.273 -23.922 1 34.38 4 CYS B CA 1
ATOM 1499 C C . CYS B 1 4 ? 19.031 -13.133 -24.234 1 34.38 4 CYS B C 1
ATOM 1501 O O . CYS B 1 4 ? 19.234 -12.375 -25.188 1 34.38 4 CYS B O 1
ATOM 1503 N N . LYS B 1 5 ? 17.688 -13.43 -24.531 1 39.12 5 LYS B N 1
ATOM 1504 C CA . LYS B 1 5 ? 16.672 -12.438 -24.844 1 39.12 5 LYS B CA 1
ATOM 1505 C C . LYS B 1 5 ? 17.016 -11.086 -24.219 1 39.12 5 LYS B C 1
ATOM 1507 O O . LYS B 1 5 ? 17.547 -11.023 -23.109 1 39.12 5 LYS B O 1
ATOM 1512 N N . ASP B 1 6 ? 17.359 -10.117 -25.031 1 47.56 6 ASP B N 1
ATOM 1513 C CA . ASP B 1 6 ? 17.672 -8.703 -24.859 1 47.56 6 ASP B CA 1
ATOM 1514 C C . ASP B 1 6 ? 17 -8.133 -23.609 1 47.56 6 ASP B C 1
ATOM 1516 O O . ASP B 1 6 ? 15.773 -8.016 -23.562 1 47.56 6 ASP B O 1
ATOM 1520 N N . GLN B 1 7 ? 17.531 -8.5 -22.422 1 62.59 7 GLN B N 1
ATOM 1521 C CA . GLN B 1 7 ? 17.047 -8.07 -21.109 1 62.59 7 GLN B CA 1
ATOM 1522 C C . GLN B 1 7 ? 16.656 -6.598 -21.125 1 62.59 7 GLN B C 1
ATOM 1524 O O . GLN B 1 7 ? 17.344 -5.773 -21.734 1 62.59 7 GLN B O 1
ATOM 1529 N N . ASP B 1 8 ? 15.383 -6.168 -21 1 73.5 8 ASP B N 1
ATOM 1530 C CA . ASP B 1 8 ? 14.914 -4.793 -20.844 1 73.5 8 ASP B CA 1
ATOM 1531 C C . ASP B 1 8 ? 15.93 -3.959 -20.062 1 73.5 8 ASP B C 1
ATOM 1533 O O . ASP B 1 8 ? 16.359 -4.348 -18.969 1 73.5 8 ASP B O 1
ATOM 1537 N N . PRO B 1 9 ? 16.672 -3.072 -20.719 1 81.44 9 PRO B N 1
ATOM 1538 C CA . PRO B 1 9 ? 17.703 -2.26 -20.062 1 81.44 9 PRO B CA 1
ATOM 1539 C C . PRO B 1 9 ? 17.234 -1.684 -18.734 1 81.44 9 PRO B C 1
ATOM 1541 O O . PRO B 1 9 ? 18.062 -1.328 -17.891 1 81.44 9 PRO B O 1
ATOM 1544 N N . ARG B 1 10 ? 15.977 -1.584 -18.547 1 84.31 10 ARG B N 1
ATOM 1545 C CA . ARG B 1 10 ? 15.453 -1.032 -17.312 1 84.31 10 ARG B CA 1
ATOM 1546 C C . ARG B 1 10 ? 15.719 -1.971 -16.141 1 84.31 10 ARG B C 1
ATOM 1548 O O . ARG B 1 10 ? 15.812 -1.529 -14.992 1 84.31 10 ARG B O 1
ATOM 1555 N N . ILE B 1 11 ? 15.844 -3.207 -16.391 1 80.19 11 ILE B N 1
ATOM 1556 C CA . ILE B 1 11 ? 15.938 -4.223 -15.344 1 80.19 11 ILE B CA 1
ATOM 1557 C C . ILE B 1 11 ? 17.203 -3.998 -14.523 1 80.19 11 ILE B C 1
ATOM 1559 O O . ILE B 1 11 ? 17.156 -3.994 -13.289 1 80.19 11 ILE B O 1
ATOM 1563 N N . HIS B 1 12 ? 18.297 -3.787 -15.219 1 79.94 12 HIS B N 1
ATOM 1564 C CA . HIS B 1 12 ? 19.547 -3.559 -14.516 1 79.94 12 HIS B CA 1
ATOM 1565 C C . HIS B 1 12 ? 19.484 -2.299 -13.656 1 79.94 12 HIS B C 1
ATOM 1567 O O . HIS B 1 12 ? 19.953 -2.295 -12.516 1 79.94 12 HIS B O 1
ATOM 1573 N N . ALA B 1 13 ? 18.922 -1.277 -14.203 1 83.31 13 ALA B N 1
ATOM 1574 C CA . ALA B 1 13 ? 18.781 -0.022 -13.469 1 83.31 13 ALA B CA 1
ATOM 1575 C C . ALA B 1 13 ? 17.922 -0.206 -12.219 1 83.31 13 ALA B C 1
ATOM 1577 O O . ALA B 1 13 ? 18.25 0.312 -11.148 1 83.31 13 ALA B O 1
ATOM 1578 N N . ILE B 1 14 ? 16.891 -0.957 -12.297 1 84.31 14 ILE B N 1
ATOM 1579 C CA . ILE B 1 14 ? 15.984 -1.228 -11.18 1 84.31 14 ILE B CA 1
ATOM 1580 C C . ILE B 1 14 ? 16.703 -2.045 -10.117 1 84.31 14 ILE B C 1
ATOM 1582 O O . ILE B 1 14 ? 16.688 -1.698 -8.93 1 84.31 14 ILE B O 1
ATOM 1586 N N . GLN B 1 15 ? 17.422 -3.055 -10.516 1 80 15 GLN B N 1
ATOM 1587 C CA . GLN B 1 15 ? 18.141 -3.932 -9.602 1 80 15 GLN B CA 1
ATOM 1588 C C . GLN B 1 15 ? 19.219 -3.164 -8.836 1 80 15 GLN B C 1
ATOM 1590 O O . GLN B 1 15 ? 19.438 -3.408 -7.645 1 80 15 GLN B O 1
ATOM 1595 N N . SER B 1 16 ? 19.797 -2.268 -9.57 1 84.56 16 SER B N 1
ATOM 1596 C CA . SER B 1 16 ? 20.891 -1.512 -8.969 1 84.56 16 SER B CA 1
ATOM 1597 C C . SER B 1 16 ? 20.375 -0.56 -7.895 1 84.56 16 SER B C 1
ATOM 1599 O O . SER B 1 16 ? 21.156 -0.065 -7.074 1 84.56 16 SER B O 1
ATOM 1601 N N . ARG B 1 17 ? 19.062 -0.307 -7.855 1 87.88 17 ARG B N 1
ATOM 1602 C CA . ARG B 1 17 ? 18.5 0.626 -6.891 1 87.88 17 ARG B CA 1
ATOM 1603 C C . ARG B 1 17 ? 18.031 -0.101 -5.633 1 87.88 17 ARG B C 1
ATOM 1605 O O . ARG B 1 17 ? 17.703 0.534 -4.629 1 87.88 17 ARG B O 1
ATOM 1612 N N . ILE B 1 18 ? 18.047 -1.384 -5.664 1 86.06 18 ILE B N 1
ATOM 1613 C CA . ILE B 1 18 ? 17.625 -2.162 -4.5 1 86.06 18 ILE B CA 1
ATOM 1614 C C . ILE B 1 18 ? 18.828 -2.412 -3.59 1 86.06 18 ILE B C 1
ATOM 1616 O O . ILE B 1 18 ? 19.844 -2.967 -4.023 1 86.06 18 ILE B O 1
ATOM 1620 N N . ARG B 1 19 ? 18.719 -1.985 -2.387 1 89 19 ARG B N 1
ATOM 1621 C CA . ARG B 1 19 ? 19.781 -2.152 -1.404 1 89 19 ARG B CA 1
ATOM 1622 C C . ARG B 1 19 ? 19.688 -3.508 -0.712 1 89 19 ARG B C 1
ATOM 1624 O O . ARG B 1 19 ? 18.594 -3.932 -0.321 1 89 19 ARG B O 1
ATOM 1631 N N . VAL B 1 20 ? 20.781 -4.184 -0.648 1 84.44 20 VAL B N 1
ATOM 1632 C CA . VAL B 1 20 ? 20.828 -5.453 0.074 1 84.44 20 VAL B CA 1
ATOM 1633 C C . VAL B 1 20 ? 21.391 -5.227 1.478 1 84.44 20 VAL B C 1
ATOM 1635 O O . VAL B 1 20 ? 22.484 -4.684 1.639 1 84.44 20 VAL B O 1
ATOM 1638 N N . VAL B 1 21 ? 20.625 -5.562 2.492 1 90 21 VAL B N 1
ATOM 1639 C CA . VAL B 1 21 ? 21.016 -5.379 3.887 1 90 21 VAL B CA 1
ATOM 1640 C C . VAL B 1 21 ? 21.188 -6.738 4.559 1 90 21 VAL B C 1
ATOM 1642 O O . VAL B 1 21 ? 20.219 -7.465 4.766 1 90 21 VAL B O 1
ATOM 1645 N N . PRO B 1 22 ? 22.391 -7.074 4.906 1 90.31 22 PRO B N 1
ATOM 1646 C CA . PRO B 1 22 ? 22.609 -8.375 5.543 1 90.31 22 PRO B CA 1
ATOM 1647 C C . PRO B 1 22 ? 22.062 -8.43 6.969 1 90.31 22 PRO B C 1
ATOM 1649 O O . PRO B 1 22 ? 21.969 -7.402 7.641 1 90.31 22 PRO B O 1
ATOM 1652 N N . ASN B 1 23 ? 21.656 -9.656 7.426 1 90.69 23 ASN B N 1
ATOM 1653 C CA . ASN B 1 23 ? 21.297 -9.984 8.805 1 90.69 23 ASN B CA 1
ATOM 1654 C C . ASN B 1 23 ? 20.094 -9.18 9.273 1 90.69 23 ASN B C 1
ATOM 1656 O O . ASN B 1 23 ? 20.062 -8.672 10.391 1 90.69 23 ASN B O 1
ATOM 1660 N N . PHE B 1 24 ? 19.141 -9.023 8.406 1 88.94 24 PHE B N 1
ATOM 1661 C CA . PHE B 1 24 ? 17.859 -8.398 8.695 1 88.94 24 PHE B CA 1
ATOM 1662 C C . PHE B 1 24 ? 16.719 -9.219 8.109 1 88.94 24 PHE B C 1
ATOM 1664 O O . PHE B 1 24 ? 16.781 -9.633 6.949 1 88.94 24 PHE B O 1
ATOM 1671 N N . PRO B 1 25 ? 15.719 -9.32 8.812 1 87.56 25 PRO B N 1
ATOM 1672 C CA . PRO B 1 25 ? 15.453 -8.969 10.203 1 87.56 25 PRO B CA 1
ATOM 1673 C C . PRO B 1 25 ? 16.156 -9.891 11.195 1 87.56 25 PRO B C 1
ATOM 1675 O O . PRO B 1 25 ? 16.172 -9.617 12.398 1 87.56 25 PRO B O 1
ATOM 1678 N N . LYS B 1 26 ? 16.719 -11.016 10.664 1 86 26 LYS B N 1
ATOM 1679 C CA . LYS B 1 26 ? 17.453 -11.977 11.484 1 86 26 LYS B CA 1
ATOM 1680 C C . LYS B 1 26 ? 18.844 -12.25 10.891 1 86 26 LYS B C 1
ATOM 1682 O O . LYS B 1 26 ? 19.062 -12.039 9.695 1 86 26 LYS B O 1
ATOM 1687 N N . PRO B 1 27 ? 19.75 -12.734 11.734 1 90.06 27 PRO B N 1
ATOM 1688 C CA . PRO B 1 27 ? 21.078 -13.086 11.211 1 90.06 27 PRO B CA 1
ATOM 1689 C C . PRO B 1 27 ? 21 -14.102 10.078 1 90.06 27 PRO B C 1
ATOM 1691 O O . PRO B 1 27 ? 20.203 -15.039 10.125 1 90.06 27 PRO B O 1
ATOM 1694 N N . GLY B 1 28 ? 21.812 -13.898 9 1 86.12 28 GLY B N 1
ATOM 1695 C CA . GLY B 1 28 ? 21.859 -14.852 7.906 1 86.12 28 GLY B CA 1
ATOM 1696 C C . GLY B 1 28 ? 21 -14.461 6.727 1 86.12 28 GLY B C 1
ATOM 1697 O O . GLY B 1 28 ? 21.156 -15 5.625 1 86.12 28 GLY B O 1
ATOM 1698 N N . ILE B 1 29 ? 20.078 -13.508 6.93 1 80 29 ILE B N 1
ATOM 1699 C CA . ILE B 1 29 ? 19.156 -13.094 5.879 1 80 29 ILE B CA 1
ATOM 1700 C C . ILE B 1 29 ? 19.734 -11.891 5.129 1 80 29 ILE B C 1
ATOM 1702 O O . ILE B 1 29 ? 20.234 -10.953 5.746 1 80 29 ILE B O 1
ATOM 1706 N N . MET B 1 30 ? 19.766 -12.07 3.752 1 82.25 30 MET B N 1
ATOM 1707 C CA . MET B 1 30 ? 20.094 -10.922 2.904 1 82.25 30 MET B CA 1
ATOM 1708 C C . MET B 1 30 ? 18.828 -10.195 2.463 1 82.25 30 MET B C 1
ATOM 1710 O O . MET B 1 30 ? 18.219 -10.555 1.459 1 82.25 30 MET B O 1
ATOM 1714 N N . PHE B 1 31 ? 18.531 -9.164 3.174 1 83.56 31 PHE B N 1
ATOM 1715 C CA . PHE B 1 31 ? 17.266 -8.453 2.99 1 83.56 31 PHE B CA 1
ATOM 1716 C C . PHE B 1 31 ? 17.344 -7.527 1.784 1 83.56 31 PHE B C 1
ATOM 1718 O O . PHE B 1 31 ? 18.25 -6.707 1.677 1 83.56 31 PHE B O 1
ATOM 1725 N N . GLN B 1 32 ? 16.391 -7.691 0.905 1 82.88 32 GLN B N 1
ATOM 1726 C CA . GLN B 1 32 ? 16.25 -6.777 -0.226 1 82.88 32 GLN B CA 1
ATOM 1727 C C . GLN B 1 32 ? 15.391 -5.574 0.135 1 82.88 32 GLN B C 1
ATOM 1729 O O . GLN B 1 32 ? 14.164 -5.668 0.137 1 82.88 32 GLN B O 1
ATOM 1734 N N . ASP B 1 33 ? 16.078 -4.539 0.379 1 88.38 33 ASP B N 1
ATOM 1735 C CA . ASP B 1 33 ? 15.383 -3.32 0.785 1 88.38 33 ASP B CA 1
ATOM 1736 C C . ASP B 1 33 ? 14.898 -2.535 -0.431 1 88.38 33 ASP B C 1
ATOM 1738 O O . ASP B 1 33 ? 15.68 -1.831 -1.076 1 88.38 33 ASP B O 1
ATOM 1742 N N . ILE B 1 34 ? 13.617 -2.584 -0.67 1 89.06 34 ILE B N 1
ATOM 1743 C CA . ILE B 1 34 ? 13.047 -1.961 -1.857 1 89.06 34 ILE B CA 1
ATOM 1744 C C . ILE B 1 34 ? 12.836 -0.469 -1.609 1 89.06 34 ILE B C 1
ATOM 1746 O O . ILE B 1 34 ? 12.531 0.284 -2.535 1 89.06 34 ILE B O 1
ATOM 1750 N N . THR B 1 35 ? 13.023 0.003 -0.366 1 94.25 35 THR B N 1
ATOM 1751 C CA . THR B 1 35 ? 12.758 1.407 -0.07 1 94.25 35 THR B CA 1
ATOM 1752 C C . THR B 1 35 ? 13.695 2.311 -0.868 1 94.25 35 THR B C 1
ATOM 1754 O O . THR B 1 35 ? 13.312 3.416 -1.259 1 94.25 35 THR B O 1
ATOM 1757 N N . THR B 1 36 ? 14.922 1.816 -1.164 1 93.56 36 THR B N 1
ATOM 1758 C CA . THR B 1 36 ? 15.852 2.617 -1.944 1 93.56 36 THR B CA 1
ATOM 1759 C C . THR B 1 36 ? 15.375 2.756 -3.387 1 93.56 36 THR B C 1
ATOM 1761 O O . THR B 1 36 ? 15.602 3.785 -4.023 1 93.56 36 THR B O 1
ATOM 1764 N N . LEU B 1 37 ? 14.711 1.793 -3.904 1 91.12 37 LEU B N 1
ATOM 1765 C CA . LEU B 1 37 ? 14.094 1.866 -5.223 1 91.12 37 LEU B CA 1
ATOM 1766 C C . LEU B 1 37 ? 13 2.93 -5.25 1 91.12 37 LEU B C 1
ATOM 1768 O O . LEU B 1 37 ? 12.883 3.68 -6.223 1 91.12 37 LEU B O 1
ATOM 1772 N N . LEU B 1 38 ? 12.242 3.039 -4.16 1 96 38 LEU B N 1
ATOM 1773 C CA . LEU B 1 38 ? 11.094 3.936 -4.066 1 96 38 LEU B CA 1
ATOM 1774 C C . LEU B 1 38 ? 11.547 5.391 -3.979 1 96 38 LEU B C 1
ATOM 1776 O O . LEU B 1 38 ? 10.758 6.305 -4.238 1 96 38 LEU B O 1
ATOM 1780 N N . LEU B 1 39 ? 12.82 5.602 -3.656 1 96.38 39 LEU B N 1
ATOM 1781 C CA . LEU B 1 39 ? 13.367 6.949 -3.549 1 96.38 39 LEU B CA 1
ATOM 1782 C C . LEU B 1 39 ? 13.766 7.484 -4.922 1 96.38 39 LEU B C 1
ATOM 1784 O O . LEU B 1 39 ? 14.078 8.672 -5.062 1 96.38 39 LEU B O 1
ATOM 1788 N N . ASP B 1 40 ? 13.719 6.633 -5.922 1 95.31 40 ASP B N 1
ATOM 1789 C CA . ASP B 1 40 ? 14.008 7 -7.305 1 95.31 40 ASP B CA 1
ATOM 1790 C C . ASP B 1 40 ? 12.75 6.918 -8.164 1 95.31 40 ASP B C 1
ATOM 1792 O O . ASP B 1 40 ? 12.383 5.844 -8.648 1 95.31 40 ASP B O 1
ATOM 1796 N N . PRO B 1 41 ? 12.133 8.102 -8.414 1 97.25 41 PRO B N 1
ATOM 1797 C CA . PRO B 1 41 ? 10.859 8.109 -9.125 1 97.25 41 PRO B CA 1
ATOM 1798 C C . PRO B 1 41 ? 10.938 7.414 -10.484 1 97.25 41 PRO B C 1
ATOM 1800 O O . PRO B 1 41 ? 10.008 6.711 -10.883 1 97.25 41 PRO B O 1
ATOM 1803 N N . LYS B 1 42 ? 11.977 7.613 -11.203 1 96.38 42 LYS B N 1
ATOM 1804 C CA . LYS B 1 42 ? 12.109 6.984 -12.516 1 96.38 42 LYS B CA 1
ATOM 1805 C C . LYS B 1 42 ? 12.195 5.465 -12.391 1 96.38 42 LYS B C 1
ATOM 1807 O O . LYS B 1 42 ? 11.531 4.742 -13.141 1 96.38 42 LYS B O 1
ATOM 1812 N N . ALA B 1 43 ? 13.039 4.996 -11.508 1 90.81 43 ALA B N 1
ATOM 1813 C CA . ALA B 1 43 ? 13.18 3.555 -11.312 1 90.81 43 ALA B CA 1
ATOM 1814 C C . ALA B 1 43 ? 11.867 2.932 -10.852 1 90.81 43 ALA B C 1
ATOM 1816 O O . ALA B 1 43 ? 11.508 1.831 -11.281 1 90.81 43 ALA B O 1
ATOM 1817 N N . PHE B 1 44 ? 11.211 3.639 -9.961 1 92.69 44 PHE B N 1
ATOM 1818 C CA . PHE B 1 44 ? 9.914 3.164 -9.492 1 92.69 44 PHE B CA 1
ATOM 1819 C C . PHE B 1 44 ? 8.914 3.1 -10.641 1 92.69 44 PHE B C 1
ATOM 1821 O O . PHE B 1 44 ? 8.25 2.08 -10.836 1 92.69 44 PHE B O 1
ATOM 1828 N N . LYS B 1 45 ? 8.836 4.117 -11.438 1 95.44 45 LYS B N 1
ATOM 1829 C CA . LYS B 1 45 ? 7.949 4.156 -12.594 1 95.44 45 LYS B CA 1
ATOM 1830 C C . LYS B 1 45 ? 8.305 3.057 -13.594 1 95.44 45 LYS B C 1
ATOM 1832 O O . LYS B 1 45 ? 7.414 2.395 -14.141 1 95.44 45 LYS B O 1
ATOM 1837 N N . ASP B 1 46 ? 9.578 2.895 -13.82 1 90.06 46 ASP B N 1
ATOM 1838 C CA . ASP B 1 46 ? 10.023 1.854 -14.742 1 90.06 46 ASP B CA 1
ATOM 1839 C C . ASP B 1 46 ? 9.586 0.472 -14.266 1 90.06 46 ASP B C 1
ATOM 1841 O O . ASP B 1 46 ? 9.211 -0.38 -15.07 1 90.06 46 ASP B O 1
ATOM 1845 N N . THR B 1 47 ? 9.664 0.27 -12.953 1 87.44 47 THR B N 1
ATOM 1846 C CA . THR B 1 47 ? 9.234 -1.003 -12.383 1 87.44 47 THR B CA 1
ATOM 1847 C C . THR B 1 47 ? 7.754 -1.249 -12.664 1 87.44 47 THR B C 1
ATOM 1849 O O . THR B 1 47 ? 7.379 -2.318 -13.141 1 87.44 47 THR B O 1
ATOM 1852 N N . ILE B 1 48 ? 6.926 -0.256 -12.406 1 90.25 48 ILE B N 1
ATOM 1853 C CA . ILE B 1 48 ? 5.488 -0.372 -12.633 1 90.25 48 ILE B CA 1
ATOM 1854 C C . ILE B 1 48 ? 5.215 -0.589 -14.117 1 90.25 48 ILE B C 1
ATOM 1856 O O . ILE B 1 48 ? 4.414 -1.452 -14.484 1 90.25 48 ILE B O 1
ATOM 1860 N N . ASP B 1 49 ? 5.871 0.158 -14.984 1 90.25 49 ASP B N 1
ATOM 1861 C CA . ASP B 1 49 ? 5.652 0.089 -16.422 1 90.25 49 ASP B CA 1
ATOM 1862 C C . ASP B 1 49 ? 5.945 -1.311 -16.953 1 90.25 49 ASP B C 1
ATOM 1864 O O . ASP B 1 49 ? 5.246 -1.803 -17.844 1 90.25 49 ASP B O 1
ATOM 1868 N N . LEU B 1 50 ? 6.977 -1.885 -16.438 1 82.69 50 LEU B N 1
ATOM 1869 C CA . LEU B 1 50 ? 7.32 -3.234 -16.875 1 82.69 50 LEU B CA 1
ATOM 1870 C C . LEU B 1 50 ? 6.18 -4.203 -16.578 1 82.69 50 LEU B C 1
ATOM 1872 O O . LEU B 1 50 ? 5.84 -5.039 -17.422 1 82.69 50 LEU B O 1
ATOM 1876 N N . PHE B 1 51 ? 5.586 -4.078 -15.391 1 83.12 51 PHE B N 1
ATOM 1877 C CA . PHE B 1 51 ? 4.469 -4.941 -15.031 1 83.12 51 PHE B CA 1
ATOM 1878 C C . PHE B 1 51 ? 3.248 -4.637 -15.891 1 83.12 51 PHE B C 1
ATOM 1880 O O . PHE B 1 51 ? 2.566 -5.551 -16.359 1 83.12 51 PHE B O 1
ATOM 1887 N N . VAL B 1 52 ? 2.979 -3.41 -16.094 1 88.25 52 VAL B N 1
ATOM 1888 C CA . VAL B 1 52 ? 1.815 -2.996 -16.875 1 88.25 52 VAL B CA 1
ATOM 1889 C C . VAL B 1 52 ? 1.941 -3.51 -18.297 1 88.25 52 VAL B C 1
ATOM 1891 O O . VAL B 1 52 ? 0.984 -4.047 -18.859 1 88.25 52 VAL B O 1
ATOM 1894 N N . GLU B 1 53 ? 3.094 -3.354 -18.922 1 85.56 53 GLU B N 1
ATOM 1895 C CA . GLU B 1 53 ? 3.338 -3.803 -20.297 1 85.56 53 GLU B CA 1
ATOM 1896 C C . GLU B 1 53 ? 3.131 -5.309 -20.422 1 85.56 53 GLU B C 1
ATOM 1898 O O . GLU B 1 53 ? 2.654 -5.785 -21.453 1 85.56 53 GLU B O 1
ATOM 1903 N N . ARG B 1 54 ? 3.408 -5.906 -19.375 1 79.44 54 ARG B N 1
ATOM 1904 C CA . ARG B 1 54 ? 3.324 -7.363 -19.406 1 79.44 54 ARG B CA 1
ATOM 1905 C C . ARG B 1 54 ? 1.877 -7.828 -19.297 1 79.44 54 ARG B C 1
ATOM 1907 O O . ARG B 1 54 ? 1.499 -8.844 -19.891 1 79.44 54 ARG B O 1
ATOM 1914 N N . TYR B 1 55 ? 1.076 -7.062 -18.609 1 81.44 55 TYR B N 1
ATOM 1915 C CA . TYR B 1 55 ? -0.204 -7.645 -18.219 1 81.44 55 TYR B CA 1
ATOM 1916 C C . TYR B 1 55 ? -1.363 -6.891 -18.859 1 81.44 55 TYR B C 1
ATOM 1918 O O . TYR B 1 55 ? -2.506 -7.352 -18.828 1 81.44 55 TYR B O 1
ATOM 1926 N N . LYS B 1 56 ? -1.143 -5.801 -19.469 1 86.5 56 LYS B N 1
ATOM 1927 C CA . LYS B 1 56 ? -2.205 -4.941 -19.984 1 86.5 56 LYS B CA 1
ATOM 1928 C C . LYS B 1 56 ? -3.076 -5.684 -20.984 1 86.5 56 LYS B C 1
ATOM 1930 O O . LYS B 1 56 ? -4.266 -5.391 -21.125 1 86.5 56 LYS B O 1
ATOM 1935 N N . ASP B 1 57 ? -2.562 -6.695 -21.656 1 86.81 57 ASP B N 1
ATOM 1936 C CA . ASP B 1 57 ? -3.32 -7.387 -22.688 1 86.81 57 ASP B CA 1
ATOM 1937 C C . ASP B 1 57 ? -3.73 -8.789 -22.234 1 86.81 57 ASP B C 1
ATOM 1939 O O . ASP B 1 57 ? -4.059 -9.641 -23.047 1 86.81 57 ASP B O 1
ATOM 1943 N N . LYS B 1 58 ? -3.752 -9.055 -21 1 81.12 58 LYS B N 1
ATOM 1944 C CA . LYS B 1 58 ? -4.027 -10.398 -20.516 1 81.12 58 LYS B CA 1
ATOM 1945 C C . LYS B 1 58 ? -5.398 -10.477 -19.844 1 81.12 58 LYS B C 1
ATOM 1947 O O . LYS B 1 58 ? -5.695 -11.43 -19.125 1 81.12 58 LYS B O 1
ATOM 1952 N N . SER B 1 59 ? -6.191 -9.477 -20 1 85.75 59 SER B N 1
ATOM 1953 C CA . SER B 1 59 ? -7.57 -9.438 -19.531 1 85.75 59 SER B CA 1
ATOM 1954 C C . SER B 1 59 ? -7.645 -9.648 -18.016 1 85.75 59 SER B C 1
ATOM 1956 O O . SER B 1 59 ? -8.508 -10.375 -17.531 1 85.75 59 SER B O 1
ATOM 1958 N N . ILE B 1 60 ? -6.629 -9.188 -17.344 1 86.94 60 ILE B N 1
ATOM 1959 C CA . ILE B 1 60 ? -6.637 -9.203 -15.883 1 86.94 60 ILE B CA 1
ATOM 1960 C C . ILE B 1 60 ? -7.68 -8.219 -15.359 1 86.94 60 ILE B C 1
ATOM 1962 O O . ILE B 1 60 ? -7.684 -7.047 -15.742 1 86.94 60 ILE B O 1
ATOM 1966 N N . SER B 1 61 ? -8.562 -8.766 -14.523 1 91.06 61 SER B N 1
ATOM 1967 C CA . SER B 1 61 ? -9.594 -7.883 -13.992 1 91.06 61 SER B CA 1
ATOM 1968 C C . SER B 1 61 ? -9.43 -7.672 -12.492 1 91.06 61 SER B C 1
ATOM 1970 O O . SER B 1 61 ? -10.109 -6.836 -11.891 1 91.06 61 SER B O 1
ATOM 1972 N N . VAL B 1 62 ? -8.508 -8.469 -11.852 1 91.25 62 VAL B N 1
ATOM 1973 C CA . VAL B 1 62 ? -8.258 -8.383 -10.414 1 91.25 62 VAL B CA 1
ATOM 1974 C C . VAL B 1 62 ? -6.75 -8.297 -10.164 1 91.25 62 VAL B C 1
ATOM 1976 O O . VAL B 1 62 ? -5.98 -9.094 -10.695 1 91.25 62 VAL B O 1
ATOM 1979 N N . VAL B 1 63 ? -6.332 -7.348 -9.492 1 91.94 63 VAL B N 1
ATOM 1980 C CA . VAL B 1 63 ? -4.992 -7.316 -8.914 1 91.94 63 VAL B CA 1
ATOM 1981 C C . VAL B 1 63 ? -5.074 -7.488 -7.398 1 91.94 63 VAL B C 1
ATOM 1983 O O . VAL B 1 63 ? -5.641 -6.641 -6.703 1 91.94 63 VAL B O 1
ATOM 1986 N N . ALA B 1 64 ? -4.594 -8.586 -6.898 1 92.5 64 ALA B N 1
ATOM 1987 C CA . ALA B 1 64 ? -4.57 -8.875 -5.469 1 92.5 64 ALA B CA 1
ATOM 1988 C C . ALA B 1 64 ? -3.203 -8.562 -4.867 1 92.5 64 ALA B C 1
ATOM 1990 O O . ALA B 1 64 ? -2.188 -9.109 -5.309 1 92.5 64 ALA B O 1
ATOM 1991 N N . GLY B 1 65 ? -3.215 -7.664 -3.895 1 92.25 65 GLY B N 1
ATOM 1992 C CA . GLY B 1 65 ? -1.976 -7.285 -3.234 1 92.25 65 GLY B CA 1
ATOM 1993 C C . GLY B 1 65 ? -1.849 -7.852 -1.833 1 92.25 65 GLY B C 1
ATOM 1994 O O . GLY B 1 65 ? -2.773 -7.738 -1.025 1 92.25 65 GLY B O 1
ATOM 1995 N N . ILE B 1 66 ? -0.704 -8.406 -1.551 1 90.44 66 ILE B N 1
ATOM 1996 C CA . ILE B 1 66 ? -0.458 -9 -0.241 1 90.44 66 ILE B CA 1
ATOM 1997 C C . ILE B 1 66 ? 0.09 -7.941 0.712 1 90.44 66 ILE B C 1
ATOM 1999 O O . ILE B 1 66 ? 1.049 -7.238 0.384 1 90.44 66 ILE B O 1
ATOM 2003 N N . GLU B 1 67 ? -0.502 -7.793 1.873 1 94.25 67 GLU B N 1
ATOM 2004 C CA . GLU B 1 67 ? -0.076 -6.836 2.887 1 94.25 67 GLU B CA 1
ATOM 2005 C C . GLU B 1 67 ? 1.313 -7.176 3.418 1 94.25 67 GLU B C 1
ATOM 2007 O O . GLU B 1 67 ? 1.597 -8.328 3.738 1 94.25 67 GLU B O 1
ATOM 2012 N N . ALA B 1 68 ? 2.164 -6.098 3.51 1 92.81 68 ALA B N 1
ATOM 2013 C CA . ALA B 1 68 ? 1.912 -4.672 3.305 1 92.81 68 ALA B CA 1
ATOM 2014 C C . ALA B 1 68 ? 2.539 -4.188 2.002 1 92.81 68 ALA B C 1
ATOM 2016 O O . ALA B 1 68 ? 1.975 -3.332 1.313 1 92.81 68 ALA B O 1
ATOM 2017 N N . ARG B 1 69 ? 3.744 -4.812 1.659 1 91.25 69 ARG B N 1
ATOM 2018 C CA . ARG B 1 69 ? 4.535 -4.207 0.596 1 91.25 69 ARG B CA 1
ATOM 2019 C C . ARG B 1 69 ? 3.924 -4.484 -0.772 1 91.25 69 ARG B C 1
ATOM 2021 O O . ARG B 1 69 ? 4.199 -3.77 -1.738 1 91.25 69 ARG B O 1
ATOM 2028 N N . GLY B 1 70 ? 3.053 -5.461 -0.825 1 91.06 70 GLY B N 1
ATOM 2029 C CA . GLY B 1 70 ? 2.277 -5.652 -2.041 1 91.06 70 GLY B CA 1
ATOM 2030 C C . GLY B 1 70 ? 1.367 -4.484 -2.359 1 91.06 70 GLY B C 1
ATOM 2031 O O . GLY B 1 70 ? 0.928 -4.324 -3.5 1 91.06 70 GLY B O 1
ATOM 2032 N N . PHE B 1 71 ? 1.082 -3.709 -1.322 1 94.81 71 PHE B N 1
ATOM 2033 C CA . PHE B 1 71 ? 0.221 -2.545 -1.5 1 94.81 71 PHE B CA 1
ATOM 2034 C C . PHE B 1 71 ? 0.966 -1.425 -2.217 1 94.81 71 PHE B C 1
ATOM 2036 O O . PHE B 1 71 ? 0.349 -0.474 -2.703 1 94.81 71 PHE B O 1
ATOM 2043 N N . ILE B 1 72 ? 2.23 -1.54 -2.289 1 94.5 72 ILE B N 1
ATOM 2044 C CA . ILE B 1 72 ? 3.025 -0.478 -2.896 1 94.5 72 ILE B CA 1
ATOM 2045 C C . ILE B 1 72 ? 2.967 -0.596 -4.418 1 94.5 72 ILE B C 1
ATOM 2047 O O . ILE B 1 72 ? 2.908 0.414 -5.121 1 94.5 72 ILE B O 1
ATOM 2051 N N . PHE B 1 73 ? 2.906 -1.82 -4.914 1 91.5 73 PHE B N 1
ATOM 2052 C CA . PHE B 1 73 ? 2.996 -2.061 -6.348 1 91.5 73 PHE B CA 1
ATOM 2053 C C . PHE B 1 73 ? 1.627 -2.391 -6.93 1 91.5 73 PHE B C 1
ATOM 2055 O O . PHE B 1 73 ? 1.335 -2.049 -8.078 1 91.5 73 PHE B O 1
ATOM 2062 N N . GLY B 1 74 ? 0.825 -2.975 -6.156 1 93 74 GLY B N 1
ATOM 2063 C CA . GLY B 1 74 ? -0.45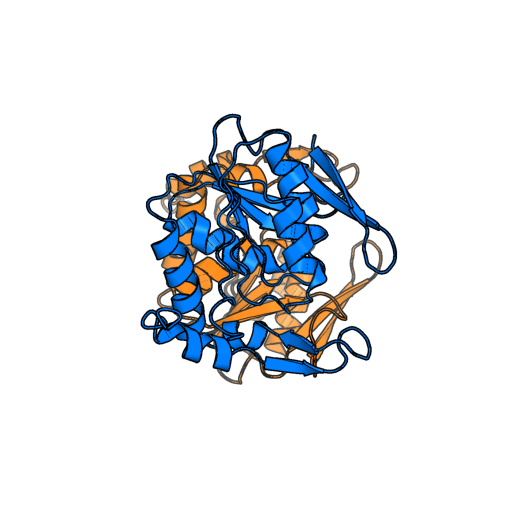8 -3.488 -6.609 1 93 74 GLY B CA 1
ATOM 2064 C C . GLY B 1 74 ? -1.383 -2.406 -7.133 1 93 74 GLY B C 1
ATOM 2065 O O . GLY B 1 74 ? -1.818 -2.459 -8.289 1 93 74 GLY B O 1
ATOM 2066 N N . PRO B 1 75 ? -1.615 -1.397 -6.359 1 96.12 75 PRO B N 1
ATOM 2067 C CA . PRO B 1 75 ? -2.576 -0.365 -6.754 1 96.12 75 PRO B CA 1
ATOM 2068 C C . PRO B 1 75 ? -2.158 0.375 -8.023 1 96.12 75 PRO B C 1
ATOM 2070 O O . PRO B 1 75 ? -2.965 0.538 -8.938 1 96.12 75 PRO B O 1
ATOM 2073 N N . PRO B 1 76 ? -0.888 0.785 -8.195 1 96.69 76 PRO B N 1
ATOM 2074 C CA . PRO B 1 76 ? -0.515 1.409 -9.469 1 96.69 76 PRO B CA 1
ATOM 2075 C C . PRO B 1 76 ? -0.742 0.488 -10.664 1 96.69 76 PRO B C 1
ATOM 2077 O O . PRO B 1 76 ? -1.152 0.949 -11.734 1 96.69 76 PRO B O 1
ATOM 2080 N N . ILE B 1 77 ? -0.468 -0.758 -10.492 1 92.62 77 ILE B N 1
ATOM 2081 C CA . ILE B 1 77 ? -0.666 -1.713 -11.578 1 92.62 77 ILE B CA 1
ATOM 2082 C C . ILE B 1 77 ? -2.156 -1.854 -11.875 1 92.62 77 ILE B C 1
ATOM 2084 O O . ILE B 1 77 ? -2.572 -1.798 -13.039 1 92.62 77 ILE B O 1
ATOM 2088 N N . ALA B 1 78 ? -2.949 -2.029 -10.82 1 96 78 ALA B N 1
ATOM 2089 C CA . ALA B 1 78 ? -4.395 -2.162 -10.977 1 96 78 ALA B CA 1
ATOM 2090 C C . ALA B 1 78 ? -4.98 -0.962 -11.711 1 96 78 ALA B C 1
ATOM 2092 O O . ALA B 1 78 ? -5.758 -1.125 -12.656 1 96 78 ALA B O 1
ATOM 2093 N N . LEU B 1 79 ? -4.582 0.2 -11.328 1 97.75 79 LEU B N 1
ATOM 2094 C CA . LEU B 1 79 ? -5.062 1.435 -11.945 1 97.75 79 LEU B CA 1
ATOM 2095 C C . LEU B 1 79 ? -4.676 1.498 -13.414 1 97.75 79 LEU B C 1
ATOM 2097 O O . LEU B 1 79 ? -5.496 1.849 -14.266 1 97.75 79 LEU B O 1
ATOM 2101 N N . ALA B 1 80 ? -3.492 1.104 -13.742 1 96.62 80 ALA B N 1
ATOM 2102 C CA . ALA B 1 80 ? -2.965 1.222 -15.102 1 96.62 80 ALA B CA 1
ATOM 2103 C C . ALA B 1 80 ? -3.67 0.256 -16.047 1 96.62 80 ALA B C 1
ATOM 2105 O O . ALA B 1 80 ? -3.916 0.587 -17.219 1 96.62 80 ALA B O 1
ATOM 2106 N N . ILE B 1 81 ? -4.039 -0.878 -15.57 1 94.19 81 ILE B N 1
ATOM 2107 C CA . ILE B 1 81 ? -4.594 -1.868 -16.484 1 94.19 81 ILE B CA 1
ATOM 2108 C C . ILE B 1 81 ? -6.117 -1.875 -16.391 1 94.19 81 ILE B C 1
ATOM 2110 O O . ILE B 1 81 ? -6.789 -2.639 -17.078 1 94.19 81 ILE B O 1
ATOM 2114 N N . GLY B 1 82 ? -6.648 -1.054 -15.469 1 97 82 GLY B N 1
ATOM 2115 C CA . GLY B 1 82 ? -8.086 -0.924 -15.336 1 97 82 GLY B CA 1
ATOM 2116 C C . GLY B 1 82 ? -8.727 -2.074 -14.578 1 97 82 GLY B C 1
ATOM 2117 O O . GLY B 1 82 ? -9.852 -2.477 -14.883 1 97 82 GLY B O 1
ATOM 2118 N N . ALA B 1 83 ? -8.031 -2.688 -13.703 1 95.25 83 ALA B N 1
ATOM 2119 C CA . ALA B 1 83 ? -8.516 -3.787 -12.875 1 95.25 83 ALA B CA 1
ATOM 2120 C C . ALA B 1 83 ? -8.906 -3.293 -11.484 1 95.25 83 ALA B C 1
ATOM 2122 O O . ALA B 1 83 ? -8.461 -2.227 -11.047 1 95.25 83 ALA B O 1
ATOM 2123 N N . LYS B 1 84 ? -9.766 -4.004 -10.812 1 97.31 84 LYS B N 1
ATOM 2124 C CA . LYS B 1 84 ? -10.008 -3.719 -9.398 1 97.31 84 LYS B CA 1
ATOM 2125 C C . LYS B 1 84 ? -8.844 -4.184 -8.539 1 97.31 84 LYS B C 1
ATOM 2127 O O . LYS B 1 84 ? -8.055 -5.039 -8.953 1 97.31 84 LYS B O 1
ATOM 2132 N N . PHE B 1 85 ? -8.695 -3.553 -7.41 1 96.75 85 PHE B N 1
ATOM 2133 C CA . PHE B 1 85 ? -7.645 -3.938 -6.469 1 96.75 85 PHE B CA 1
ATOM 2134 C C . PHE B 1 85 ? -8.242 -4.633 -5.25 1 96.75 85 PHE B C 1
ATOM 2136 O O . PHE B 1 85 ? -9.195 -4.129 -4.648 1 96.75 85 PHE B O 1
ATOM 2143 N N . VAL B 1 86 ? -7.695 -5.766 -4.852 1 95.56 86 VAL B N 1
ATOM 2144 C CA . VAL B 1 86 ? -8.172 -6.57 -3.729 1 95.56 86 VAL B CA 1
ATOM 2145 C C . VAL B 1 86 ? -7.043 -6.75 -2.711 1 95.56 86 VAL B C 1
ATOM 2147 O O . VAL B 1 86 ? -6.082 -7.48 -2.961 1 95.56 86 VAL B O 1
ATOM 2150 N N . PRO B 1 87 ? -7.168 -6.137 -1.588 1 97.19 87 PRO B N 1
ATOM 2151 C CA . PRO B 1 87 ? -6.148 -6.328 -0.557 1 97.19 87 PRO B CA 1
ATOM 2152 C C . PRO B 1 87 ? -6.27 -7.672 0.154 1 97.19 87 PRO B C 1
ATOM 2154 O O . PRO B 1 87 ? -7.359 -8.039 0.599 1 97.19 87 PRO B O 1
ATOM 2157 N N . LEU B 1 88 ? -5.219 -8.43 0.155 1 95.06 88 LEU B N 1
ATOM 2158 C CA . LEU B 1 88 ? -5.07 -9.602 1.009 1 95.06 88 LEU B CA 1
ATOM 2159 C C . LEU B 1 88 ? -4.391 -9.242 2.322 1 95.06 88 LEU B C 1
ATOM 2161 O O . LEU B 1 88 ? -3.252 -8.766 2.324 1 95.06 88 LEU B O 1
ATOM 2165 N N . ARG B 1 89 ? -5.129 -9.422 3.4 1 97.12 89 ARG B N 1
ATOM 2166 C CA . ARG B 1 89 ? -4.633 -8.852 4.645 1 97.12 89 ARG B CA 1
ATOM 2167 C C . ARG B 1 89 ? -4.562 -9.906 5.746 1 97.12 89 ARG B C 1
ATOM 2169 O O . ARG B 1 89 ? -5.105 -11 5.598 1 97.12 89 ARG B O 1
ATOM 2176 N N . LYS B 1 90 ? -3.801 -9.539 6.777 1 94.56 90 LYS B N 1
ATOM 2177 C CA . LYS B 1 90 ? -3.748 -10.375 7.973 1 94.56 90 LYS B CA 1
ATOM 2178 C C . LYS B 1 90 ? -5.102 -10.422 8.672 1 94.56 90 LYS B C 1
ATOM 2180 O O . LYS B 1 90 ? -5.984 -9.609 8.383 1 94.56 90 LYS B O 1
ATOM 2185 N N . PRO B 1 91 ? -5.25 -11.43 9.609 1 95.06 91 PRO B N 1
ATOM 2186 C CA . PRO B 1 91 ? -6.547 -11.578 10.273 1 95.06 91 PRO B CA 1
ATOM 2187 C C . PRO B 1 91 ? -6.953 -10.32 11.039 1 95.06 91 PRO B C 1
ATOM 2189 O O . PRO B 1 91 ? -6.098 -9.625 11.594 1 95.06 91 PRO B O 1
ATOM 2192 N N . ASN B 1 92 ? -8.258 -10.047 11 1 93.62 92 ASN B N 1
ATOM 2193 C CA . ASN B 1 92 ? -8.914 -9.016 11.797 1 93.62 92 ASN B CA 1
ATOM 2194 C C . ASN B 1 92 ? -8.68 -7.625 11.219 1 93.62 92 ASN B C 1
ATOM 2196 O O . ASN B 1 92 ? -8.844 -6.621 11.914 1 93.62 92 ASN B O 1
ATOM 2200 N N . LYS B 1 93 ? -8.234 -7.625 9.953 1 94.06 93 LYS B N 1
ATOM 2201 C CA . LYS B 1 93 ? -8.023 -6.328 9.312 1 94.06 93 LYS B CA 1
ATOM 2202 C C . LYS B 1 93 ? -9.133 -6.016 8.32 1 94.06 93 LYS B C 1
ATOM 2204 O O . LYS B 1 93 ? -9.234 -4.887 7.828 1 94.06 93 LYS B O 1
ATOM 2209 N N . LEU B 1 94 ? -9.914 -6.93 8.023 1 95.94 94 LEU B N 1
ATOM 2210 C CA . LEU B 1 94 ? -11.023 -6.77 7.09 1 95.94 94 LEU B CA 1
ATOM 2211 C C . LEU B 1 94 ? -12.359 -6.996 7.793 1 95.94 94 LEU B C 1
ATOM 2213 O O . LEU B 1 94 ? -12.547 -8.008 8.477 1 95.94 94 LEU B O 1
ATOM 2217 N N . PRO B 1 95 ? -13.227 -6.066 7.605 1 95.06 95 PRO B N 1
ATOM 2218 C CA . PRO B 1 95 ? -14.555 -6.258 8.188 1 95.06 95 PRO B CA 1
ATOM 2219 C C . PRO B 1 95 ? -15.422 -7.223 7.375 1 95.06 95 PRO B C 1
ATOM 2221 O O . PRO B 1 95 ? -15.125 -7.48 6.207 1 95.06 95 PRO B O 1
ATOM 2224 N N . GLY B 1 96 ? -16.453 -7.727 8.008 1 93.94 96 GLY B N 1
ATOM 2225 C CA . GLY B 1 96 ? -17.391 -8.57 7.297 1 93.94 96 GLY B CA 1
ATOM 2226 C C . GLY B 1 96 ? -16.891 -9.992 7.105 1 93.94 96 GLY B C 1
ATOM 2227 O O . GLY B 1 96 ? -16.094 -10.492 7.906 1 93.94 96 GLY B O 1
ATOM 2228 N N . LYS B 1 97 ? -17.406 -10.664 6.086 1 95 97 LYS B N 1
ATOM 2229 C CA . LYS B 1 97 ? -17.078 -12.062 5.832 1 95 97 LYS B CA 1
ATOM 2230 C C . LYS B 1 97 ? -15.805 -12.188 4.996 1 95 97 LYS B C 1
ATOM 2232 O O . LYS B 1 97 ? -15.648 -11.484 3.996 1 95 97 LYS B O 1
ATOM 2237 N N . VAL B 1 98 ? -14.977 -13.039 5.426 1 95.44 98 VAL B N 1
ATOM 2238 C CA . VAL B 1 98 ? -13.695 -13.195 4.742 1 95.44 98 VAL B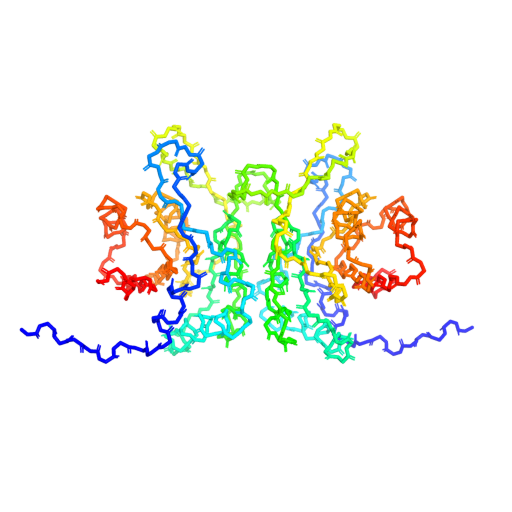 CA 1
ATOM 2239 C C . VAL B 1 98 ? -13.406 -14.68 4.535 1 95.44 98 VAL B C 1
ATOM 2241 O O . VAL B 1 98 ? -13.891 -15.531 5.289 1 95.44 98 VAL B O 1
ATOM 2244 N N . PHE B 1 99 ? -12.719 -15.023 3.424 1 93.06 99 PHE B N 1
ATOM 2245 C CA . PHE B 1 99 ? -12 -16.281 3.307 1 93.06 99 PHE B CA 1
ATOM 2246 C C . PHE B 1 99 ? -10.688 -16.234 4.074 1 93.06 99 PHE B C 1
ATOM 2248 O O . PHE B 1 99 ? -10.016 -15.195 4.102 1 93.06 99 PHE B O 1
ATOM 2255 N N . LYS B 1 100 ? -10.398 -17.344 4.648 1 94.06 100 LYS B N 1
ATOM 2256 C CA . LYS B 1 100 ? -9.156 -17.453 5.402 1 94.06 100 LYS B CA 1
ATOM 2257 C C . LYS B 1 100 ? -8.281 -18.594 4.871 1 94.06 100 LYS B C 1
ATOM 2259 O O . LYS B 1 100 ? -8.797 -19.656 4.523 1 94.06 100 LYS B O 1
ATOM 2264 N N . GLN B 1 101 ? -7.008 -18.297 4.754 1 90.56 101 GLN B N 1
ATOM 2265 C CA . GLN B 1 101 ? -6.023 -19.312 4.387 1 90.56 101 GLN B CA 1
ATOM 2266 C C . GLN B 1 101 ? -4.82 -19.266 5.324 1 90.56 101 GLN B C 1
ATOM 2268 O O . GLN B 1 101 ? -4.105 -18.266 5.383 1 90.56 101 GLN B O 1
ATOM 2273 N N . GLU B 1 102 ? -4.625 -20.344 5.984 1 90.56 102 GLU B N 1
ATOM 2274 C CA . GLU B 1 102 ? -3.461 -20.453 6.859 1 90.56 102 GLU B CA 1
ATOM 2275 C C . GLU B 1 102 ? -2.254 -21 6.098 1 90.56 102 GLU B C 1
ATOM 2277 O O . GLU B 1 102 ? -2.408 -21.719 5.102 1 90.56 102 GLU B O 1
ATOM 2282 N N . TYR B 1 103 ? -1.062 -20.547 6.469 1 82.69 103 TYR B N 1
ATOM 2283 C CA . TYR B 1 103 ? 0.163 -21.062 5.875 1 82.69 103 TYR B CA 1
ATOM 2284 C C . TYR B 1 103 ? 1.292 -21.109 6.895 1 82.69 103 TYR B C 1
ATOM 2286 O O . TYR B 1 103 ? 1.286 -20.344 7.871 1 82.69 103 TYR B O 1
ATOM 2294 N N . ASP B 1 104 ? 2.156 -22.016 6.703 1 77.19 104 ASP B N 1
ATOM 2295 C CA . ASP B 1 104 ? 3.244 -22.234 7.652 1 77.19 104 ASP B CA 1
ATOM 2296 C C . ASP B 1 104 ? 4.434 -21.328 7.332 1 77.19 104 ASP B C 1
ATOM 2298 O O . ASP B 1 104 ? 4.75 -21.094 6.164 1 77.19 104 ASP B O 1
ATOM 2302 N N . LEU B 1 105 ? 4.961 -20.703 8.312 1 70.19 105 LEU B N 1
ATOM 2303 C CA . LEU B 1 105 ? 6.246 -20.016 8.25 1 70.19 105 LEU B CA 1
ATOM 2304 C C . LEU B 1 105 ? 7.367 -20.906 8.758 1 70.19 105 LEU B C 1
ATOM 2306 O O . LEU B 1 105 ? 7.121 -22.047 9.148 1 70.19 105 LEU B O 1
ATOM 2310 N N . GLU B 1 106 ? 8.664 -20.453 8.43 1 62.91 106 GLU B N 1
ATOM 2311 C CA . GLU B 1 106 ? 9.766 -21.219 9 1 62.91 106 GLU B CA 1
ATOM 2312 C C . GLU B 1 106 ? 9.547 -21.469 10.492 1 62.91 106 GLU B C 1
ATOM 2314 O O . GLU B 1 106 ? 9.812 -22.578 10.977 1 62.91 106 GLU B O 1
ATOM 2319 N N . TYR B 1 107 ? 9.023 -20.359 11.18 1 67.25 107 TYR B N 1
ATOM 2320 C CA . TYR B 1 107 ? 8.648 -20.484 12.586 1 67.25 107 TYR B CA 1
ATOM 2321 C C . TYR B 1 107 ? 7.219 -20 12.812 1 67.25 107 TYR B C 1
ATOM 2323 O O . TYR B 1 107 ? 6.938 -18.812 12.703 1 67.25 107 TYR B O 1
ATOM 2331 N N . GLY B 1 108 ? 6.344 -20.953 13.055 1 79.19 108 GLY B N 1
ATOM 2332 C CA . GLY B 1 108 ? 4.961 -20.625 13.359 1 79.19 108 GLY B CA 1
ATOM 2333 C C . GLY B 1 108 ? 4.062 -20.641 12.133 1 79.19 108 GLY B C 1
ATOM 2334 O O . GLY B 1 108 ? 4.375 -21.281 11.133 1 79.19 108 GLY B O 1
ATOM 2335 N N . SER B 1 109 ? 2.844 -20.172 12.305 1 85.94 109 SER B N 1
ATOM 2336 C CA . SER B 1 109 ? 1.864 -20.094 11.227 1 85.94 109 SER B CA 1
ATOM 2337 C C . SER B 1 109 ? 1.292 -18.688 11.094 1 85.94 109 SER B C 1
ATOM 2339 O O . SER B 1 109 ? 1.406 -17.875 12.016 1 85.94 109 SER B O 1
ATOM 2341 N N . ASP B 1 110 ? 0.992 -18.422 9.953 1 88.25 110 ASP B N 1
ATOM 2342 C CA . ASP B 1 110 ? 0.316 -17.156 9.688 1 88.25 110 ASP B CA 1
ATOM 2343 C C . ASP B 1 110 ? -0.933 -17.375 8.836 1 88.25 110 ASP B C 1
ATOM 2345 O O . ASP B 1 110 ? -1.234 -18.5 8.438 1 88.25 110 ASP B O 1
ATOM 2349 N N . CYS B 1 111 ? -1.706 -16.312 8.711 1 93.75 111 CYS B N 1
ATOM 2350 C CA . CYS B 1 111 ? -2.982 -16.422 8.016 1 93.75 111 CYS B CA 1
ATOM 2351 C C . CYS B 1 111 ? -3.229 -15.203 7.137 1 93.75 111 CYS B C 1
ATOM 2353 O O . CYS B 1 111 ? -2.871 -14.086 7.508 1 93.75 111 CYS B O 1
ATOM 2355 N N . LEU B 1 112 ? -3.75 -15.461 5.996 1 93.75 112 LEU B N 1
ATOM 2356 C CA . LEU B 1 112 ? -4.191 -14.406 5.098 1 93.75 112 LEU B CA 1
ATOM 2357 C C . LEU B 1 112 ? -5.711 -14.43 4.934 1 93.75 112 LEU B C 1
ATOM 2359 O O . LEU B 1 112 ? -6.312 -15.508 4.871 1 93.75 112 LEU B O 1
ATOM 2363 N N . GLU B 1 113 ? -6.277 -13.242 4.816 1 96.44 113 GLU B N 1
ATOM 2364 C CA . GLU B 1 113 ? -7.719 -13.109 4.648 1 96.44 113 GLU B CA 1
ATOM 2365 C C . GLU B 1 113 ? -8.062 -12.273 3.418 1 96.44 113 GLU B C 1
ATOM 2367 O O . GLU B 1 113 ? -7.297 -11.383 3.037 1 96.44 113 GLU B O 1
ATOM 2372 N N . MET B 1 114 ? -9.219 -12.594 2.803 1 94.56 114 MET B N 1
ATOM 2373 C CA . MET B 1 114 ? -9.773 -11.867 1.662 1 94.56 114 MET B CA 1
ATOM 2374 C C . MET B 1 114 ? -11.297 -11.789 1.763 1 94.56 114 MET B C 1
ATOM 2376 O O . MET B 1 114 ? -11.953 -12.758 2.145 1 94.56 114 MET B O 1
ATOM 2380 N N . HIS B 1 115 ? -11.812 -10.625 1.448 1 95.69 115 HIS B N 1
ATOM 2381 C CA . HIS B 1 115 ? -13.266 -10.539 1.438 1 95.69 115 HIS B CA 1
ATOM 2382 C C . HIS B 1 115 ? -13.875 -11.555 0.476 1 95.69 115 HIS B C 1
ATOM 2384 O O . HIS B 1 115 ? -13.375 -11.734 -0.638 1 95.69 115 HIS B O 1
ATOM 2390 N N . ILE B 1 116 ? -14.992 -12.141 0.816 1 91.5 116 ILE B N 1
ATOM 2391 C CA . ILE B 1 116 ? -15.609 -13.203 0.024 1 91.5 116 ILE B CA 1
ATOM 2392 C C . ILE B 1 116 ? -16.156 -12.617 -1.276 1 91.5 116 ILE B C 1
ATOM 2394 O O . ILE B 1 116 ? -16.219 -13.305 -2.297 1 91.5 116 ILE B O 1
ATOM 2398 N N . GLU B 1 117 ? -16.484 -11.344 -1.268 1 90.56 117 GLU B N 1
ATOM 2399 C CA . GLU B 1 117 ? -17.125 -10.727 -2.424 1 90.56 117 GLU B CA 1
ATOM 2400 C C . GLU B 1 117 ? -16.109 -10.055 -3.332 1 90.56 117 GLU B C 1
ATOM 2402 O O . GLU B 1 117 ? -16.469 -9.484 -4.367 1 90.56 117 GLU B O 1
ATOM 2407 N N . ALA B 1 118 ? -14.883 -10.164 -2.967 1 91.69 118 ALA B N 1
ATOM 2408 C CA . ALA B 1 118 ? -13.859 -9.367 -3.646 1 91.69 118 ALA B CA 1
ATOM 2409 C C . ALA B 1 118 ? -13.57 -9.922 -5.035 1 91.69 118 ALA B C 1
ATOM 2411 O O . ALA B 1 118 ? -13.141 -9.188 -5.93 1 91.69 118 ALA B O 1
ATOM 2412 N N . VAL B 1 119 ? -13.766 -11.18 -5.227 1 87.81 119 VAL B N 1
ATOM 2413 C CA . VAL B 1 119 ? -13.461 -11.82 -6.5 1 87.81 119 VAL B CA 1
ATOM 2414 C C . VAL B 1 119 ? -14.633 -12.688 -6.941 1 87.81 119 VAL B C 1
ATOM 2416 O O . VAL B 1 119 ? -15.25 -13.367 -6.117 1 87.81 119 VAL B O 1
ATOM 2419 N N . GLU B 1 120 ? -14.875 -12.594 -8.195 1 84.5 120 GLU B N 1
ATOM 2420 C CA . GLU B 1 120 ? -15.945 -13.398 -8.773 1 84.5 120 GLU B CA 1
ATOM 2421 C C . GLU B 1 120 ? -15.391 -14.531 -9.633 1 84.5 120 GLU B C 1
ATOM 2423 O O . GLU B 1 120 ? -14.266 -14.43 -10.141 1 84.5 120 GLU B O 1
ATOM 2428 N N . ALA B 1 121 ? -16.266 -15.547 -9.805 1 81.06 121 ALA B N 1
ATOM 2429 C CA . ALA B 1 121 ? -15.883 -16.656 -10.664 1 81.06 121 ALA B CA 1
ATOM 2430 C C . ALA B 1 121 ? -15.617 -16.188 -12.094 1 81.06 121 ALA B C 1
ATOM 2432 O O . ALA B 1 121 ? -16.359 -15.375 -12.633 1 81.06 121 ALA B O 1
ATOM 2433 N N . GLY B 1 122 ? -14.492 -16.672 -12.633 1 76.31 122 GLY B N 1
ATOM 2434 C CA . GLY B 1 122 ? -14.18 -16.359 -14.016 1 76.31 122 GLY B CA 1
ATOM 2435 C C . GLY B 1 122 ? -13.227 -15.18 -14.156 1 76.31 122 GLY B C 1
ATOM 2436 O O . GLY B 1 122 ? -12.641 -14.977 -15.219 1 76.31 122 GLY B O 1
ATOM 2437 N N . GLU B 1 123 ? -13.086 -14.43 -13.117 1 84.06 123 GLU B N 1
ATOM 2438 C CA . GLU B 1 123 ? -12.164 -13.305 -13.18 1 84.06 123 GLU B CA 1
ATOM 2439 C C . GLU B 1 123 ? -10.719 -13.781 -13.195 1 84.06 123 GLU B C 1
ATOM 2441 O O . GLU B 1 123 ? -10.391 -14.812 -12.609 1 84.06 123 GLU B O 1
ATOM 2446 N N . ARG B 1 124 ? -9.914 -13.086 -13.914 1 83.44 124 ARG B N 1
ATOM 2447 C CA . ARG B 1 124 ? -8.477 -13.328 -13.93 1 83.44 124 ARG B CA 1
ATOM 2448 C C . ARG B 1 124 ? -7.75 -12.391 -12.977 1 83.44 124 ARG B C 1
ATOM 2450 O O . ARG B 1 124 ? -7.93 -11.172 -13.031 1 83.44 124 ARG B O 1
ATOM 2457 N N . ALA B 1 125 ? -6.883 -13.086 -12.117 1 85.19 125 ALA B N 1
ATOM 2458 C CA . ALA B 1 125 ? -6.273 -12.305 -11.047 1 85.19 125 ALA B CA 1
ATOM 2459 C C . ALA B 1 125 ? -4.75 -12.32 -11.156 1 85.19 125 ALA B C 1
ATOM 2461 O O . ALA B 1 125 ? -4.164 -13.32 -11.57 1 85.19 125 ALA B O 1
ATOM 2462 N N . LEU B 1 126 ? -4.16 -11.203 -10.844 1 84.06 126 LEU B N 1
ATOM 2463 C CA . LEU B 1 126 ? -2.727 -11.047 -10.633 1 84.06 126 LEU B CA 1
ATOM 2464 C C . LEU B 1 126 ? -2.418 -10.844 -9.156 1 84.06 126 LEU B C 1
ATOM 2466 O O . LEU B 1 126 ? -2.961 -9.938 -8.516 1 84.06 126 LEU B O 1
ATOM 2470 N N . VAL B 1 127 ? -1.606 -11.758 -8.555 1 85.75 127 VAL B N 1
ATOM 2471 C CA . VAL B 1 127 ? -1.157 -11.602 -7.176 1 85.75 127 VAL B CA 1
ATOM 2472 C C . VAL B 1 127 ? 0.167 -10.836 -7.145 1 85.75 127 VAL B C 1
ATOM 2474 O O . VAL B 1 127 ? 1.108 -11.195 -7.859 1 85.75 127 VAL B O 1
ATOM 2477 N N . VAL B 1 128 ? 0.229 -9.781 -6.301 1 86.44 128 VAL B N 1
ATOM 2478 C CA . VAL B 1 128 ? 1.389 -8.898 -6.281 1 86.44 128 VAL B CA 1
ATOM 2479 C C . VAL B 1 128 ? 1.983 -8.852 -4.875 1 86.44 128 VAL B C 1
ATOM 2481 O O . VAL B 1 128 ? 1.258 -8.68 -3.895 1 86.44 128 VAL B O 1
ATOM 2484 N N . ASP B 1 129 ? 3.242 -9.07 -4.773 1 85.62 129 ASP B N 1
ATOM 2485 C CA . ASP B 1 129 ? 4.062 -8.844 -3.588 1 85.62 129 ASP B CA 1
ATOM 2486 C C . ASP B 1 129 ? 5.438 -8.289 -3.967 1 85.62 129 ASP B C 1
ATOM 2488 O O . ASP B 1 129 ? 5.805 -8.289 -5.145 1 85.62 129 ASP B O 1
ATOM 2492 N N . ASP B 1 130 ? 6.113 -7.707 -2.994 1 79.88 130 ASP B N 1
ATOM 2493 C CA . ASP B 1 130 ? 7.406 -7.113 -3.324 1 79.88 130 ASP B CA 1
ATOM 2494 C C . ASP B 1 130 ? 8.484 -8.188 -3.461 1 79.88 130 ASP B C 1
ATOM 2496 O O . ASP B 1 130 ? 9.344 -8.102 -4.344 1 79.88 130 ASP B O 1
ATOM 2500 N N . LEU B 1 131 ? 8.453 -9.141 -2.52 1 70.88 131 LEU B N 1
ATOM 2501 C CA . LEU B 1 131 ? 9.484 -10.172 -2.523 1 70.88 131 LEU B CA 1
ATOM 2502 C C . LEU B 1 131 ? 8.914 -11.516 -2.076 1 70.88 131 LEU B C 1
ATOM 2504 O O . LEU B 1 131 ? 7.984 -11.562 -1.272 1 70.88 131 LEU B O 1
ATOM 2508 N N . ILE B 1 132 ? 9.492 -12.547 -2.652 1 66.75 132 ILE B N 1
ATOM 2509 C CA . ILE B 1 132 ? 9.156 -13.898 -2.23 1 66.75 132 ILE B CA 1
ATOM 2510 C C . ILE B 1 132 ? 10.336 -14.516 -1.486 1 66.75 132 ILE B C 1
ATOM 2512 O O . ILE B 1 132 ? 11.445 -14.578 -2.016 1 66.75 132 ILE B O 1
ATOM 2516 N N . ALA B 1 133 ? 10.07 -14.805 -0.273 1 69.44 133 ALA B N 1
ATOM 2517 C CA . ALA B 1 133 ? 11.109 -15.5 0.487 1 69.44 133 ALA B CA 1
ATOM 2518 C C . ALA B 1 133 ? 10.938 -17.016 0.39 1 69.44 133 ALA B C 1
ATOM 2520 O O . ALA B 1 133 ? 11.57 -17.656 -0.449 1 69.44 133 ALA B O 1
ATOM 2521 N N . THR B 1 134 ? 10.109 -17.625 1.2 1 65.12 134 THR B N 1
ATOM 2522 C CA . THR B 1 134 ? 9.891 -19.078 1.222 1 65.12 134 THR B CA 1
ATOM 2523 C C . THR B 1 134 ? 8.789 -19.469 0.241 1 65.12 134 THR B C 1
ATOM 2525 O O . THR B 1 134 ? 8.664 -20.641 -0.128 1 65.12 134 THR B O 1
ATOM 2528 N N . GLY B 1 135 ? 7.992 -18.453 -0.099 1 71.62 135 GLY B N 1
ATOM 2529 C CA . GLY B 1 135 ? 6.883 -18.734 -0.997 1 71.62 135 GLY B CA 1
ATOM 2530 C C . GLY B 1 135 ? 5.602 -19.094 -0.269 1 71.62 135 GLY B C 1
ATOM 2531 O O . GLY B 1 135 ? 4.543 -19.234 -0.89 1 71.62 135 GLY B O 1
ATOM 2532 N N . GLY B 1 136 ? 5.637 -19.203 1.041 1 73.44 136 GLY B N 1
ATOM 2533 C CA . GLY B 1 136 ? 4.473 -19.562 1.838 1 73.44 136 GLY B CA 1
ATOM 2534 C C . GLY B 1 136 ? 3.336 -18.562 1.701 1 73.44 136 GLY B C 1
ATOM 2535 O O . GLY B 1 136 ? 2.186 -18.953 1.485 1 73.44 136 GLY B O 1
ATOM 2536 N N . THR B 1 137 ? 3.66 -17.281 1.785 1 80.5 137 THR B N 1
ATOM 2537 C CA . THR B 1 137 ? 2.646 -16.234 1.712 1 80.5 137 THR B CA 1
ATOM 2538 C C . THR B 1 137 ? 1.97 -16.234 0.344 1 80.5 137 THR B C 1
ATOM 2540 O O . THR B 1 137 ? 0.741 -16.188 0.254 1 80.5 137 THR B O 1
ATOM 2543 N N . VAL B 1 138 ? 2.719 -16.328 -0.683 1 78.31 138 VAL B N 1
ATOM 2544 C CA . VAL B 1 138 ? 2.172 -16.297 -2.035 1 78.31 138 VAL B CA 1
ATOM 2545 C C . VAL B 1 138 ? 1.328 -17.547 -2.281 1 78.31 138 VAL B C 1
ATOM 2547 O O . VAL B 1 138 ? 0.284 -17.484 -2.936 1 78.31 138 VAL B O 1
ATOM 2550 N N . SER B 1 139 ? 1.811 -18.609 -1.77 1 78 139 SER B N 1
ATOM 2551 C CA . SER B 1 139 ? 1.022 -1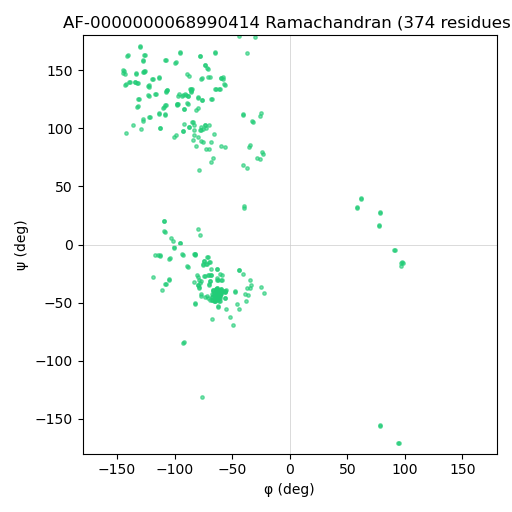9.828 -1.885 1 78 139 SER B CA 1
ATOM 2552 C C . SER B 1 139 ? -0.328 -19.688 -1.191 1 78 139 SER B C 1
ATOM 2554 O O . SER B 1 139 ? -1.352 -20.125 -1.718 1 78 139 SER B O 1
ATOM 2556 N N . ALA B 1 140 ? -0.321 -19.141 -0.065 1 83.81 140 ALA B N 1
ATOM 2557 C CA . ALA B 1 140 ? -1.562 -18.906 0.664 1 83.81 140 ALA B CA 1
ATOM 2558 C C . ALA B 1 140 ? -2.494 -17.984 -0.129 1 83.81 140 ALA B C 1
ATOM 2560 O O . ALA B 1 140 ? -3.703 -18.219 -0.183 1 83.81 140 ALA B O 1
ATOM 2561 N N . ALA B 1 141 ? -1.928 -16.984 -0.72 1 84.75 141 ALA B N 1
ATOM 2562 C CA . ALA B 1 141 ? -2.707 -16.047 -1.541 1 84.75 141 ALA B CA 1
ATOM 2563 C C . ALA B 1 141 ? -3.342 -16.781 -2.727 1 84.75 141 ALA B C 1
ATOM 2565 O O . ALA B 1 141 ? -4.52 -16.562 -3.029 1 84.75 141 ALA B O 1
ATOM 2566 N N . MET B 1 142 ? -2.578 -17.594 -3.338 1 78.12 142 MET B N 1
ATOM 2567 C CA . MET B 1 142 ? -3.068 -18.359 -4.484 1 78.12 142 MET B CA 1
ATOM 2568 C C . MET B 1 142 ? -4.191 -19.297 -4.074 1 78.12 142 MET B C 1
ATOM 2570 O O . MET B 1 142 ? -5.18 -19.453 -4.797 1 78.12 142 MET B O 1
ATOM 2574 N N . ASN B 1 143 ? -3.979 -19.891 -2.982 1 78.81 143 ASN B N 1
ATOM 2575 C CA . ASN B 1 143 ? -5.016 -20.781 -2.475 1 78.81 143 ASN B CA 1
ATOM 2576 C C . ASN B 1 143 ? -6.301 -20.031 -2.156 1 78.81 143 ASN B C 1
ATOM 2578 O O . ASN B 1 143 ? -7.398 -20.516 -2.414 1 78.81 143 ASN B O 1
ATOM 2582 N N . LEU B 1 144 ? -6.109 -18.938 -1.537 1 83.31 144 LEU B N 1
ATOM 2583 C CA . LEU B 1 144 ? -7.262 -18.094 -1.226 1 83.31 144 LEU B CA 1
ATOM 2584 C C . LEU B 1 144 ? -8.039 -17.734 -2.49 1 83.31 144 LEU B C 1
ATOM 2586 O O . LEU B 1 144 ? -9.266 -17.781 -2.5 1 83.31 144 LEU B O 1
ATOM 2590 N N . LEU B 1 145 ? -7.27 -17.453 -3.566 1 78.62 145 LEU B N 1
ATOM 2591 C CA . LEU B 1 145 ? -7.883 -17.047 -4.82 1 78.62 145 LEU B CA 1
ATOM 2592 C C . LEU B 1 145 ? -8.367 -18.25 -5.617 1 78.62 145 LEU B C 1
ATOM 2594 O O . LEU B 1 145 ? -9.375 -18.172 -6.324 1 78.62 145 LEU B O 1
ATOM 2598 N N . GLY B 1 146 ? -7.457 -19.281 -5.816 1 68.94 146 GLY B N 1
ATOM 2599 C CA . GLY B 1 146 ? -7.73 -20.469 -6.598 1 68.94 146 GLY B CA 1
ATOM 2600 C C . GLY B 1 146 ? -8.969 -21.219 -6.137 1 68.94 146 GLY B C 1
ATOM 2601 O O . GLY B 1 146 ? -9.734 -21.719 -6.957 1 68.94 146 GLY B O 1
ATOM 2602 N N . LYS B 1 147 ? -8.773 -21.484 -4.809 1 56.41 147 LYS B N 1
ATOM 2603 C CA . LYS B 1 147 ? -9.969 -22.219 -4.391 1 56.41 147 LYS B CA 1
ATOM 2604 C C . LYS B 1 147 ? -11.227 -21.625 -5.02 1 56.41 147 LYS B C 1
ATOM 2606 O O . LYS B 1 147 ? -12.203 -22.328 -5.258 1 56.41 147 LYS B O 1
ATOM 2611 N N . HIS B 1 148 ? -10.961 -20.406 -5.277 1 47.81 148 HIS B N 1
ATOM 2612 C CA . HIS B 1 148 ? -12.211 -19.781 -5.684 1 47.81 148 HIS B CA 1
ATOM 2613 C C . HIS B 1 148 ? -12.125 -19.25 -7.113 1 47.81 148 HIS B C 1
ATOM 2615 O O . HIS B 1 148 ? -13.148 -18.953 -7.734 1 47.81 148 HIS B O 1
ATOM 2621 N N . PHE B 1 149 ? -10.867 -18.906 -7.516 1 50.16 149 PHE B N 1
ATOM 2622 C CA . PHE B 1 149 ? -10.906 -18.188 -8.789 1 50.16 149 PHE B CA 1
ATOM 2623 C C . PHE B 1 149 ? -9.734 -18.594 -9.672 1 50.16 149 PHE B C 1
ATOM 2625 O O . PHE B 1 149 ? -8.617 -18.781 -9.18 1 50.16 149 PHE B O 1
ATOM 2632 N N . TYR B 1 150 ? -9.875 -19.453 -10.523 1 41.66 150 TYR B N 1
ATOM 2633 C CA . TYR B 1 150 ? -8.93 -20.25 -11.297 1 41.66 150 TYR B CA 1
ATOM 2634 C C . TYR B 1 150 ? -7.859 -19.359 -11.922 1 41.66 150 TYR B C 1
ATOM 2636 O O . TYR B 1 150 ? -6.668 -19.672 -11.883 1 41.66 150 TYR B O 1
ATOM 2644 N N . ASP B 1 151 ? -7.902 -18.5 -12.844 1 41.41 151 ASP B N 1
ATOM 2645 C CA . ASP B 1 151 ? -6.895 -18.5 -13.898 1 41.41 151 ASP B CA 1
ATOM 2646 C C . ASP B 1 151 ? -5.57 -17.922 -13.398 1 41.41 151 ASP B C 1
ATOM 2648 O O . ASP B 1 151 ? -4.707 -18.672 -12.922 1 41.41 151 ASP B O 1
ATOM 2652 N N . SER B 1 152 ? -4.977 -16.938 -14.227 1 41.56 152 SER B N 1
ATOM 2653 C CA . SER B 1 152 ? -3.59 -16.531 -14.414 1 41.56 152 SER B CA 1
ATOM 2654 C C . SER B 1 152 ? -3.082 -15.75 -13.203 1 41.56 152 SER B C 1
ATOM 2656 O O . SER B 1 152 ? -3.656 -14.719 -12.836 1 41.56 152 SER B O 1
ATOM 2658 N N . LEU B 1 153 ? -2.676 -16.672 -12.18 1 44.72 153 LEU B N 1
ATOM 2659 C CA . LEU B 1 153 ? -2.014 -16.016 -11.055 1 44.72 153 LEU B CA 1
ATOM 2660 C C . LEU B 1 153 ? -0.588 -15.617 -11.422 1 44.72 153 LEU B C 1
ATOM 2662 O O . LEU B 1 153 ? 0.182 -16.438 -11.922 1 44.72 153 LEU B O 1
ATOM 2666 N N . HIS B 1 154 ? -0.289 -14.375 -11.773 1 44.34 154 HIS B N 1
ATOM 2667 C CA . HIS B 1 154 ? 1.078 -13.898 -11.945 1 44.34 154 HIS B CA 1
ATOM 2668 C C . HIS B 1 154 ? 1.619 -13.289 -10.656 1 44.34 154 HIS B C 1
ATOM 2670 O O . HIS B 1 154 ? 0.925 -12.523 -9.992 1 44.34 154 HIS B O 1
ATOM 2676 N N . VAL B 1 155 ? 2.512 -14.109 -9.984 1 45.81 155 VAL B N 1
ATOM 2677 C CA . VAL B 1 155 ? 3.189 -13.508 -8.836 1 45.81 155 VAL B CA 1
ATOM 2678 C C . VAL B 1 155 ? 4.398 -12.711 -9.32 1 45.81 155 VAL B C 1
ATOM 2680 O O . VAL B 1 155 ? 5.246 -13.227 -10.055 1 45.81 155 VAL B O 1
ATOM 2683 N N . ASP B 1 156 ? 4.25 -11.453 -9.531 1 44.28 156 ASP B N 1
ATOM 2684 C CA . ASP B 1 156 ? 5.398 -10.648 -9.945 1 44.28 156 ASP B CA 1
ATOM 2685 C C . ASP B 1 156 ? 6.223 -10.203 -8.742 1 44.28 156 ASP B C 1
ATOM 2687 O O . ASP B 1 156 ? 5.684 -9.633 -7.793 1 44.28 156 ASP B O 1
ATOM 2691 N N . ARG B 1 157 ? 7.199 -11.039 -8.375 1 46.12 157 ARG B N 1
ATOM 2692 C CA . ARG B 1 157 ? 8.141 -10.711 -7.309 1 46.12 157 ARG B CA 1
ATOM 2693 C C . ARG B 1 157 ? 9.148 -9.664 -7.77 1 46.12 157 ARG B C 1
ATOM 2695 O O . ARG B 1 157 ? 9.742 -9.789 -8.844 1 46.12 157 ARG B O 1
ATOM 2702 N N . THR B 1 158 ? 8.93 -8.516 -7.363 1 42.25 158 THR B N 1
ATOM 2703 C CA . THR B 1 158 ? 10.008 -7.574 -7.645 1 42.25 158 THR B CA 1
ATOM 2704 C C . THR B 1 158 ? 11.367 -8.18 -7.289 1 42.25 158 THR B C 1
ATOM 2706 O O . THR B 1 158 ? 12.344 -8.008 -8.023 1 42.25 158 THR B O 1
ATOM 2709 N N . LEU B 1 159 ? 11.57 -8.742 -6.066 1 43 159 LEU B N 1
ATOM 2710 C CA . LEU B 1 159 ? 12.875 -9.273 -5.664 1 43 159 LEU B CA 1
ATOM 2711 C C . LEU B 1 159 ? 12.719 -10.625 -4.973 1 43 159 LEU B C 1
ATOM 2713 O O . LEU B 1 159 ? 11.758 -10.836 -4.23 1 43 159 LEU B O 1
ATOM 2717 N N . VAL B 1 160 ? 13.016 -11.805 -5.668 1 41.75 160 VAL B N 1
ATOM 2718 C CA . VAL B 1 160 ? 12.984 -13.117 -5.031 1 41.75 160 VAL B CA 1
ATOM 2719 C C . VAL B 1 160 ? 14.305 -13.375 -4.312 1 41.75 160 VAL B C 1
ATOM 2721 O O . VAL B 1 160 ? 15.383 -13.234 -4.906 1 41.75 160 VAL B O 1
ATOM 2724 N N . GLN B 1 161 ? 14.242 -13.227 -3.041 1 44.62 161 GLN B N 1
ATOM 2725 C CA . GLN B 1 161 ? 15.344 -13.961 -2.432 1 44.62 161 GLN B CA 1
ATOM 2726 C C . GLN B 1 161 ? 15.266 -15.445 -2.766 1 44.62 161 GLN B C 1
ATOM 2728 O O . GLN B 1 161 ? 14.281 -16.109 -2.443 1 44.62 161 GLN B O 1
ATOM 2733 N N . GLU B 1 162 ? 15.773 -15.773 -3.855 1 41.53 162 GLU B N 1
ATOM 2734 C CA . GLU B 1 162 ? 15.773 -17.156 -4.332 1 41.53 162 GLU B CA 1
ATOM 2735 C C . GLU B 1 162 ? 16.062 -18.125 -3.193 1 41.53 162 GLU B C 1
ATOM 2737 O O . GLU B 1 162 ? 17.156 -18.141 -2.635 1 41.53 162 GLU B O 1
ATOM 2742 N N . THR B 1 163 ? 15.219 -18.266 -2.291 1 45.41 163 THR B N 1
ATOM 2743 C CA . THR B 1 163 ? 15.492 -19.562 -1.703 1 45.41 163 THR B CA 1
ATOM 2744 C C . THR B 1 163 ? 14.867 -20.688 -2.541 1 45.41 163 THR B C 1
ATOM 2746 O O . THR B 1 163 ? 13.797 -20.5 -3.127 1 45.41 163 THR B O 1
ATOM 2749 N N . SER B 1 164 ? 15.773 -21.531 -3.088 1 47 164 SER B N 1
ATOM 2750 C CA . SER B 1 164 ? 15.391 -22.703 -3.875 1 47 164 SER B CA 1
ATOM 2751 C C . SER B 1 164 ? 13.992 -23.188 -3.5 1 47 164 SER B C 1
ATOM 2753 O O . SER B 1 164 ? 13.18 -23.5 -4.375 1 47 164 SER B O 1
ATOM 2755 N N . ASN B 1 165 ? 13.727 -23.078 -2.268 1 50.72 165 ASN B N 1
ATOM 2756 C CA . ASN B 1 165 ? 12.508 -23.688 -1.756 1 50.72 165 ASN B CA 1
ATOM 2757 C C . ASN B 1 165 ? 11.281 -22.812 -2.025 1 50.72 165 ASN B C 1
ATOM 2759 O O . ASN B 1 165 ? 10.195 -23.328 -2.291 1 50.72 165 ASN B O 1
ATOM 2763 N N . GLY B 1 166 ? 11.492 -21.625 -2.141 1 51.59 166 GLY B N 1
ATOM 2764 C CA . GLY B 1 166 ? 10.352 -20.734 -2.352 1 51.59 166 GLY B CA 1
ATOM 2765 C C . GLY B 1 166 ? 9.773 -20.844 -3.75 1 51.59 166 GLY B C 1
ATOM 2766 O O . GLY B 1 166 ? 8.555 -20.906 -3.918 1 51.59 166 GLY B O 1
ATOM 2767 N N . ILE B 1 167 ? 10.609 -20.859 -4.66 1 52.22 167 ILE B N 1
ATOM 2768 C CA . ILE B 1 167 ? 10.188 -20.969 -6.051 1 52.22 167 ILE B CA 1
ATOM 2769 C C . ILE B 1 167 ? 9.508 -22.328 -6.273 1 52.22 167 ILE B C 1
ATOM 2771 O O . ILE B 1 167 ? 8.5 -22.406 -6.984 1 52.22 167 ILE B O 1
ATOM 2775 N N . GLN B 1 168 ? 10.148 -23.281 -5.695 1 51.75 168 GLN B N 1
ATOM 2776 C CA . GLN B 1 168 ? 9.57 -24.609 -5.832 1 51.75 168 GLN B CA 1
ATOM 2777 C C . GLN B 1 168 ? 8.164 -24.672 -5.254 1 51.75 168 GLN B C 1
ATOM 2779 O O . GLN B 1 168 ? 7.273 -25.297 -5.832 1 51.75 168 GLN B O 1
ATOM 2784 N N . LEU B 1 169 ? 8.016 -24.078 -4.203 1 48.66 169 LEU B N 1
ATOM 2785 C CA . LEU B 1 169 ? 6.715 -24.078 -3.555 1 48.66 169 LEU B CA 1
ATOM 2786 C C . LEU B 1 169 ? 5.676 -23.375 -4.414 1 48.66 169 LEU B C 1
ATOM 2788 O O . LEU B 1 169 ? 4.52 -23.797 -4.484 1 48.66 169 LEU B O 1
ATOM 2792 N N . ILE B 1 170 ? 6.121 -22.359 -4.941 1 53 170 ILE B N 1
ATOM 2793 C CA . ILE B 1 170 ? 5.227 -21.609 -5.816 1 53 170 ILE B CA 1
ATOM 2794 C C . ILE B 1 170 ? 4.875 -22.453 -7.039 1 53 170 ILE B C 1
ATOM 2796 O O . ILE B 1 170 ? 3.715 -22.5 -7.457 1 53 170 ILE B O 1
ATOM 2800 N N . ARG B 1 171 ? 5.91 -22.969 -7.582 1 50.06 171 ARG B N 1
ATOM 2801 C CA . ARG B 1 171 ? 5.695 -23.812 -8.75 1 50.06 171 ARG B CA 1
ATOM 2802 C C . ARG B 1 171 ? 4.719 -24.938 -8.43 1 50.06 171 ARG B C 1
ATOM 2804 O O . ARG B 1 171 ? 3.912 -25.328 -9.281 1 50.06 171 ARG B O 1
ATOM 2811 N N . MET B 1 172 ? 4.902 -25.391 -7.309 1 45.28 172 MET B N 1
ATOM 2812 C CA . MET B 1 172 ? 4.043 -26.5 -6.906 1 45.28 172 MET B CA 1
ATOM 2813 C C . MET B 1 172 ? 2.592 -26.047 -6.773 1 45.28 172 MET B C 1
ATOM 2815 O O . MET B 1 172 ? 1.669 -26.844 -6.984 1 45.28 172 MET B O 1
ATOM 2819 N N . ASN B 1 173 ? 2.523 -24.969 -6.27 1 44.38 173 ASN B N 1
ATOM 2820 C CA . ASN B 1 173 ? 1.163 -24.469 -6.074 1 44.38 173 ASN B CA 1
ATOM 2821 C C . ASN B 1 173 ? 0.615 -23.812 -7.336 1 44.38 173 ASN B C 1
ATOM 2823 O O . ASN B 1 173 ? -0.587 -23.562 -7.441 1 44.38 173 ASN B O 1
ATOM 2827 N N . VAL B 1 174 ? 1.546 -23.188 -8.117 1 42.09 174 VAL B N 1
ATOM 2828 C CA . VAL B 1 174 ? 1.109 -22.609 -9.383 1 42.09 174 VAL B CA 1
ATOM 2829 C C . VAL B 1 174 ? 0.667 -23.719 -10.336 1 42.09 174 VAL B C 1
ATOM 2831 O O . VAL B 1 174 ? 1.464 -24.594 -10.695 1 42.09 174 VAL B O 1
ATOM 2834 N N . HIS B 1 175 ? -0.344 -24.219 -10.133 1 39.12 175 HIS B N 1
ATOM 2835 C CA . HIS B 1 175 ? -0.856 -25.109 -11.172 1 39.12 175 HIS B CA 1
ATOM 2836 C C . HIS B 1 175 ? -0.53 -24.562 -12.562 1 39.12 175 HIS B C 1
ATOM 2838 O O . HIS B 1 175 ? -0.259 -23.375 -12.719 1 39.12 175 HIS B O 1
ATOM 2844 N N . ASN B 1 176 ? -0.638 -25.406 -13.688 1 38 176 ASN B N 1
ATOM 2845 C CA . ASN B 1 176 ? -0.419 -25.281 -15.125 1 38 176 ASN B CA 1
ATOM 2846 C C . ASN B 1 176 ? -0.758 -23.891 -15.617 1 38 176 ASN B C 1
ATOM 2848 O O . ASN B 1 176 ? -0.183 -23.422 -16.609 1 38 176 ASN B O 1
ATOM 2852 N N . ARG B 1 177 ? -1.68 -23.188 -15.156 1 38.91 177 ARG B N 1
ATOM 2853 C CA . ARG B 1 177 ? -2.201 -22 -15.82 1 38.91 177 ARG B CA 1
ATOM 2854 C C . ARG B 1 177 ? -1.678 -20.719 -15.172 1 38.91 177 ARG B C 1
ATOM 2856 O O . ARG B 1 177 ? -2.199 -19.641 -15.414 1 38.91 177 ARG B O 1
ATOM 2863 N N . THR B 1 178 ? -0.786 -20.891 -14.227 1 43.28 178 THR B N 1
ATOM 2864 C CA . THR B 1 178 ? -0.29 -19.734 -13.5 1 43.28 178 THR B CA 1
ATOM 2865 C C . THR B 1 178 ? 1.063 -19.281 -14.047 1 43.28 178 THR B C 1
ATOM 2867 O O . THR B 1 178 ? 1.969 -20.109 -14.219 1 43.28 178 THR B O 1
ATOM 2870 N N . THR B 1 179 ? 1.135 -18.328 -14.961 1 40.06 179 THR B N 1
ATOM 2871 C CA . THR B 1 179 ? 2.432 -17.766 -15.328 1 40.06 179 THR B CA 1
ATOM 2872 C C . THR B 1 179 ? 2.969 -16.875 -14.211 1 40.06 179 THR B C 1
ATOM 2874 O O . THR B 1 179 ? 2.221 -16.094 -13.625 1 40.06 179 THR B O 1
ATOM 2877 N N . CYS B 1 180 ? 3.867 -17.406 -13.43 1 41.47 180 CYS B N 1
ATOM 2878 C CA . CYS B 1 180 ? 4.566 -16.609 -12.422 1 41.47 180 CYS B CA 1
ATOM 2879 C C . CYS B 1 180 ? 5.617 -15.719 -13.07 1 41.47 180 CYS B C 1
ATOM 2881 O O . CYS B 1 180 ? 6.418 -16.188 -13.883 1 41.47 180 CYS B O 1
ATOM 2883 N N . THR B 1 181 ? 5.332 -14.562 -13.484 1 39.69 181 THR B N 1
ATOM 2884 C CA . THR B 1 181 ? 6.391 -13.656 -13.914 1 39.69 181 THR B CA 1
ATOM 2885 C C . THR B 1 181 ? 7.113 -13.055 -12.719 1 39.69 181 THR B C 1
ATOM 2887 O O . THR B 1 181 ? 6.48 -12.547 -11.797 1 39.69 181 THR B O 1
ATOM 2890 N N . TYR B 1 182 ? 8.164 -13.625 -12.453 1 41.28 182 TYR B N 1
ATOM 2891 C CA . TYR B 1 182 ? 9.039 -13.148 -11.383 1 41.28 182 TYR B CA 1
ATOM 2892 C C . TYR B 1 182 ? 9.836 -11.922 -11.836 1 41.28 182 TYR B C 1
ATOM 2894 O O . TYR B 1 182 ? 10.398 -11.914 -12.93 1 41.28 182 TYR B O 1
ATOM 2902 N N . ALA B 1 183 ? 9.398 -10.898 -11.445 1 39.03 183 ALA B N 1
ATOM 2903 C CA . ALA B 1 183 ? 10.312 -9.812 -11.789 1 39.03 183 ALA B CA 1
ATOM 2904 C C . ALA B 1 183 ? 11.766 -10.234 -11.617 1 39.03 183 ALA B C 1
ATOM 2906 O O . ALA B 1 183 ? 12.641 -9.789 -12.352 1 39.03 183 ALA B O 1
ATOM 2907 N N . ALA B 1 184 ? 12.055 -10.93 -10.539 1 34.97 184 ALA B N 1
ATOM 2908 C CA . ALA B 1 184 ? 13.445 -11.367 -10.445 1 34.97 184 ALA B CA 1
ATOM 2909 C C . ALA B 1 184 ? 13.789 -12.328 -11.586 1 34.97 184 ALA B C 1
ATOM 2911 O O . ALA B 1 184 ? 14.93 -12.781 -11.695 1 34.97 184 ALA B O 1
ATOM 2912 N N . GLU B 1 185 ? 12.914 -13.086 -12.148 1 34.69 185 GLU B N 1
ATOM 2913 C CA . GLU B 1 185 ? 13.617 -13.789 -13.227 1 34.69 185 GLU B CA 1
ATOM 2914 C C . GLU B 1 185 ? 14.641 -12.883 -13.898 1 34.69 185 GLU B C 1
ATOM 2916 O O . GLU B 1 185 ? 15.688 -13.352 -14.352 1 34.69 185 GLU B O 1
ATOM 2921 N N . TYR B 1 186 ? 14.336 -11.711 -14.047 1 31.45 186 TYR B N 1
ATOM 2922 C CA . TYR B 1 186 ? 15.344 -10.922 -14.742 1 31.45 186 TYR B CA 1
ATOM 2923 C C . TYR B 1 186 ? 16.484 -10.539 -13.812 1 31.45 186 TYR B C 1
ATOM 2925 O O . TYR B 1 186 ? 17.578 -10.219 -14.266 1 31.45 186 TYR B O 1
ATOM 2933 N N . ALA B 1 187 ? 16.234 -10.234 -12.578 1 28.55 187 ALA B N 1
ATOM 2934 C CA . ALA B 1 187 ? 17.422 -9.797 -11.852 1 28.55 187 ALA B CA 1
ATOM 2935 C C . ALA B 1 187 ? 18.375 -10.961 -11.594 1 28.55 187 ALA B C 1
ATOM 2937 O O . ALA B 1 187 ? 19.562 -10.766 -11.383 1 28.55 187 ALA B O 1
ATOM 2938 N N . ILE B 1 188 ? 17.891 -12.047 -11.164 1 25.7 188 ILE B N 1
ATOM 2939 C CA . ILE B 1 188 ? 18.828 -13.062 -10.719 1 25.7 188 ILE B CA 1
ATOM 2940 C C . ILE B 1 188 ? 19.438 -13.773 -11.922 1 25.7 188 ILE B C 1
ATOM 2942 O O . ILE B 1 188 ? 20.266 -14.664 -11.773 1 25.7 188 ILE B O 1
ATOM 2946 N N . GLU B 1 189 ? 19.312 -13.469 -13.078 1 25.89 189 GLU B N 1
ATOM 2947 C CA . GLU B 1 189 ? 20.312 -14.188 -13.859 1 25.89 189 GLU B CA 1
ATOM 2948 C C . GLU B 1 189 ? 21.719 -13.688 -13.539 1 25.89 189 GLU B C 1
ATOM 2950 O O . GLU B 1 189 ? 21.953 -12.484 -13.438 1 25.89 189 GLU B O 1
#

Sequence (378 aa):
MSACKDQDPRIHAIQSRIRVVPNFPKPGIMFQDITTLLLDPKAFKDTIDLFVERYKDKSISVVAGIEARGFIFGPPIALAIGAKFVPLRKPNKLPGKVFKQEYDLEYGSDCLEMHIEAVEAGERALVVDDLIATGGTVSAAMNLLGKHFYDSLHVDRTLVQETSNGIQLIRMNVHNRTTCTYAAEYAIEMSACKDQDPRIHAIQSRIRVVPNFPKPGIMFQDITTLLLDPKAFKDTIDLFVERYKDKSISVVAGIEARGFIFGPPIALAIGAKFVPLRKPNKLPGKVFKQEYDLEYGSDCLEMHIEAVEAGERALVVDDLIATGGTVSAAMNLLGKHFYDSLHVDRTLVQETSNGIQLIRMNVHNRTTCTYAAEYAIE